Protein AF-A0A2D9C8I6-F1 (afdb_monomer_lite)

Secondary structure (DSSP, 8-state):
--EEEEES--TTEEEEEESSSS-S--EE--TT-EEESS-EEEEEEESS-EEEEEEEEEEEE-TTS-EEEEEEEEEEES-SSS-EEEEEEEEE--TTS--EEEEE---TTTTTHHHHHHHHHHHHHHHHHHPEEEEETTEEEEEEEEEE-------TT----S-SEEEEEEHHHHHHHT----TT-EEEETTEEEEEEEEEE-SSEEEEEEEE----

Foldseek 3Di:
DKKKFKADADPQKWKWKDQDPDDPDTHTDDHGDMDDQAKMKMKIAGQAAFFQAFHIFMWMQDPVGDTDGDDTDGGQGLGNHTDIAMWIWHWDPDPPDPIDTDTPDPRVVPDVRPVSNVVLVVQVVCQVPPWFWKDFPNDIFTWHWPDADPDDDDDVPDDDDFFRTKTKGFCVVCVVVVHDDDFQTWMQTPNFIWGQHDWDDGSTIIIGRTHGPPDD

Structure (mmCIF, N/CA/C/O backbone):
data_AF-A0A2D9C8I6-F1
#
_entry.id   AF-A0A2D9C8I6-F1
#
loop_
_atom_site.group_PDB
_atom_site.id
_atom_site.type_symbol
_atom_site.label_atom_id
_atom_site.label_alt_id
_atom_site.label_comp_id
_atom_site.label_asym_id
_atom_site.label_entity_id
_atom_site.label_seq_id
_atom_site.pdbx_PDB_ins_code
_atom_site.Cartn_x
_atom_site.Cartn_y
_atom_site.Cartn_z
_atom_site.occupancy
_atom_site.B_iso_or_equiv
_atom_site.auth_seq_id
_atom_site.auth_comp_id
_atom_site.auth_asym_id
_atom_site.auth_atom_id
_atom_site.pdbx_PDB_model_num
ATOM 1 N N . MET A 1 1 ? 25.609 -2.765 -25.644 1.00 62.50 1 MET A N 1
ATOM 2 C CA . MET A 1 1 ? 24.298 -2.149 -25.376 1.00 62.50 1 MET A CA 1
ATOM 3 C C . MET A 1 1 ? 23.747 -2.819 -24.139 1.00 62.50 1 MET A C 1
ATOM 5 O O . MET A 1 1 ? 23.586 -4.036 -24.152 1.00 62.50 1 MET A O 1
ATOM 9 N N . SER A 1 2 ? 23.568 -2.054 -23.069 1.00 70.56 2 SER A N 1
ATOM 10 C CA . SER A 1 2 ? 23.072 -2.578 -21.796 1.00 70.56 2 SER A CA 1
ATOM 11 C C . SER A 1 2 ? 21.623 -3.05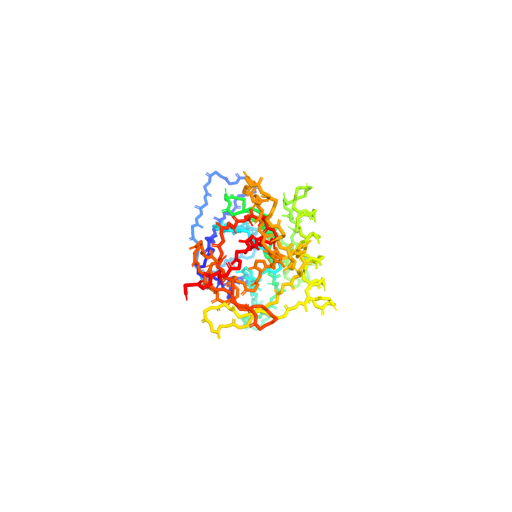8 -21.927 1.00 70.56 2 SER A C 1
ATOM 13 O O . SER A 1 2 ? 20.829 -2.469 -22.667 1.00 70.56 2 SER A O 1
ATOM 15 N N . LEU A 1 3 ? 21.280 -4.133 -21.218 1.00 83.44 3 LEU A N 1
ATOM 16 C CA . LEU A 1 3 ? 19.908 -4.614 -21.081 1.00 83.44 3 LEU A CA 1
ATOM 17 C C . LEU A 1 3 ? 19.376 -4.248 -19.701 1.00 83.44 3 LEU A C 1
ATOM 19 O O . LEU A 1 3 ? 20.077 -4.355 -18.695 1.00 83.44 3 LEU A O 1
ATOM 23 N N . ASN A 1 4 ? 18.109 -3.861 -19.665 1.00 86.19 4 ASN A N 1
ATOM 24 C CA . ASN A 1 4 ? 17.378 -3.589 -18.442 1.00 86.19 4 ASN A CA 1
ATOM 25 C C . ASN A 1 4 ? 16.338 -4.686 -18.206 1.00 86.19 4 ASN A C 1
ATOM 27 O O . ASN A 1 4 ? 15.880 -5.335 -19.152 1.00 86.19 4 ASN A O 1
ATOM 31 N N . LYS A 1 5 ? 15.953 -4.891 -16.947 1.00 89.88 5 LYS A N 1
ATOM 32 C CA . LYS A 1 5 ? 14.999 -5.917 -16.527 1.00 89.88 5 LYS A CA 1
ATOM 33 C C . LYS A 1 5 ? 14.147 -5.439 -15.360 1.00 89.88 5 LYS A C 1
ATOM 35 O O . LYS A 1 5 ? 14.669 -4.891 -14.398 1.00 89.88 5 LYS A O 1
ATOM 40 N N . ILE A 1 6 ? 12.843 -5.699 -15.408 1.00 90.62 6 ILE A N 1
ATOM 41 C CA . ILE A 1 6 ? 11.952 -5.496 -14.260 1.00 90.62 6 ILE A CA 1
ATOM 42 C C . ILE A 1 6 ? 11.951 -6.759 -13.397 1.00 90.62 6 ILE A C 1
ATOM 44 O O . ILE A 1 6 ? 11.733 -7.864 -13.894 1.00 90.62 6 ILE A O 1
ATOM 48 N N . THR A 1 7 ? 12.168 -6.617 -12.094 1.00 92.56 7 THR A N 1
ATOM 49 C CA . THR A 1 7 ? 12.123 -7.706 -11.112 1.00 92.56 7 THR A CA 1
ATOM 50 C C . THR A 1 7 ? 11.343 -7.298 -9.859 1.00 92.56 7 THR A C 1
ATOM 52 O O . THR A 1 7 ? 10.932 -6.146 -9.724 1.00 92.56 7 THR A O 1
ATOM 55 N N . LYS A 1 8 ? 11.139 -8.249 -8.935 1.00 89.12 8 LYS A N 1
ATOM 56 C CA . LYS A 1 8 ? 10.485 -8.039 -7.628 1.00 89.12 8 LYS A CA 1
ATOM 57 C C . LYS A 1 8 ? 9.114 -7.343 -7.751 1.00 89.12 8 LYS A C 1
ATOM 59 O O . LYS A 1 8 ? 8.811 -6.417 -7.003 1.00 89.12 8 LYS A O 1
ATOM 64 N N . THR A 1 9 ? 8.299 -7.779 -8.712 1.00 89.06 9 THR A N 1
ATOM 65 C CA . THR A 1 9 ? 6.933 -7.269 -8.911 1.00 89.06 9 THR A CA 1
ATOM 66 C C . THR A 1 9 ? 5.969 -7.847 -7.870 1.00 89.06 9 THR A C 1
ATOM 68 O O . THR A 1 9 ? 6.201 -8.928 -7.331 1.00 89.06 9 THR A O 1
ATOM 71 N N . LYS A 1 10 ? 4.846 -7.171 -7.626 1.00 86.00 10 LYS A N 1
ATOM 72 C CA . LYS A 1 10 ? 3.740 -7.623 -6.781 1.00 86.00 10 LYS A CA 1
ATOM 73 C C . LYS A 1 10 ? 2.532 -8.004 -7.631 1.00 86.00 10 LYS A C 1
ATOM 75 O O . LYS A 1 10 ? 2.065 -7.216 -8.439 1.00 86.00 10 LYS A O 1
ATOM 80 N N . ASN A 1 11 ? 1.940 -9.160 -7.345 1.00 83.00 11 ASN A N 1
ATOM 81 C CA . ASN A 1 11 ? 0.764 -9.669 -8.067 1.00 83.00 11 ASN A CA 1
ATOM 82 C C . ASN A 1 11 ? -0.499 -8.797 -7.927 1.00 83.00 11 ASN A C 1
ATOM 84 O O . ASN A 1 11 ? -1.464 -9.018 -8.646 1.00 83.00 11 ASN A O 1
ATOM 88 N N . ARG A 1 12 ? -0.514 -7.843 -6.987 1.00 80.62 12 ARG A N 1
ATOM 89 C CA . ARG A 1 12 ? -1.628 -6.899 -6.799 1.00 80.62 12 ARG A CA 1
ATOM 90 C C . ARG A 1 12 ? -1.593 -5.719 -7.771 1.00 80.62 12 ARG A C 1
ATOM 92 O O . ARG A 1 12 ? -2.548 -4.956 -7.813 1.00 80.62 12 ARG A O 1
ATOM 99 N N . PHE A 1 13 ? -0.506 -5.546 -8.524 1.00 86.56 13 PHE A N 1
ATOM 100 C CA . PHE A 1 13 ? -0.353 -4.429 -9.452 1.00 86.56 13 PHE A CA 1
ATOM 101 C C . PHE A 1 13 ? -0.396 -4.911 -10.897 1.00 86.56 13 PHE A C 1
ATOM 103 O O . PHE A 1 13 ? 0.109 -5.983 -11.234 1.00 86.56 13 PHE A O 1
ATOM 110 N N . LEU A 1 14 ? -0.969 -4.076 -11.758 1.00 88.62 14 LEU A N 1
ATOM 111 C CA . LEU A 1 14 ? -0.871 -4.214 -13.200 1.00 88.62 14 LEU A CA 1
ATOM 112 C C . LEU A 1 14 ? 0.352 -3.429 -13.680 1.00 88.62 14 LEU A C 1
ATOM 114 O O . LEU A 1 14 ? 0.462 -2.229 -13.423 1.00 88.62 14 LEU A O 1
ATOM 118 N N . TYR A 1 15 ? 1.251 -4.112 -14.385 1.00 91.00 15 TYR A N 1
ATOM 119 C CA . TYR A 1 15 ? 2.449 -3.518 -14.969 1.00 91.00 15 TYR A CA 1
ATOM 120 C C . TYR A 1 15 ? 2.304 -3.440 -16.471 1.00 91.00 15 TYR A C 1
ATOM 122 O O . TYR A 1 15 ? 1.977 -4.429 -17.130 1.00 91.00 15 TYR A O 1
ATOM 130 N N . GLU A 1 16 ? 2.605 -2.275 -17.021 1.00 92.00 16 GLU A N 1
ATOM 131 C CA . GLU A 1 16 ? 2.499 -2.034 -18.446 1.00 92.00 16 GLU A CA 1
ATOM 132 C C . GLU A 1 16 ? 3.683 -1.226 -18.963 1.00 92.00 16 GLU A C 1
ATOM 134 O O . GLU A 1 16 ? 4.368 -0.529 -18.217 1.00 92.00 16 GLU A O 1
ATOM 139 N N . THR A 1 17 ? 3.923 -1.301 -20.268 1.00 91.38 17 THR A N 1
ATOM 140 C CA . THR A 1 17 ? 4.989 -0.550 -20.921 1.00 91.38 17 THR A CA 1
ATOM 141 C C . THR A 1 17 ? 4.561 0.042 -22.256 1.00 91.38 17 THR A C 1
ATOM 143 O O . THR A 1 17 ? 3.703 -0.510 -22.952 1.00 91.38 17 THR A O 1
ATOM 146 N N . ALA A 1 18 ? 5.214 1.138 -22.637 1.00 89.06 18 ALA A N 1
ATOM 147 C CA . ALA A 1 18 ? 5.129 1.720 -23.965 1.00 89.06 18 ALA A CA 1
ATOM 148 C C . ALA A 1 18 ? 6.466 2.359 -24.377 1.00 89.06 18 ALA A C 1
ATOM 150 O O . ALA A 1 18 ? 7.245 2.792 -23.532 1.00 89.06 18 ALA A O 1
ATOM 151 N N . ALA A 1 19 ? 6.742 2.405 -25.681 1.00 81.56 19 ALA A N 1
ATOM 152 C CA . ALA A 1 19 ? 7.985 2.970 -26.225 1.00 81.56 19 ALA A CA 1
ATOM 153 C C . ALA A 1 19 ? 7.857 4.447 -26.654 1.00 81.56 19 ALA A C 1
ATOM 155 O O . ALA A 1 19 ? 8.861 5.120 -26.850 1.00 81.56 19 ALA A O 1
ATOM 156 N N . ALA A 1 20 ? 6.633 4.957 -26.817 1.00 74.75 20 ALA A N 1
ATOM 157 C CA . ALA A 1 20 ? 6.382 6.343 -27.209 1.00 74.75 20 ALA A CA 1
ATOM 158 C C . ALA A 1 20 ? 6.274 7.250 -25.977 1.00 74.75 20 ALA A C 1
ATOM 160 O O . ALA A 1 20 ? 5.691 6.838 -24.981 1.00 74.75 20 ALA A O 1
ATOM 161 N N . ALA A 1 21 ? 6.751 8.496 -26.070 1.00 69.94 21 ALA A N 1
ATOM 162 C CA . ALA A 1 21 ? 6.624 9.495 -25.000 1.00 69.94 21 ALA A CA 1
ATOM 163 C C . ALA A 1 21 ? 5.157 9.855 -24.670 1.00 69.94 21 ALA A C 1
ATOM 165 O O . ALA A 1 21 ? 4.848 10.223 -23.542 1.00 69.94 21 ALA A O 1
ATOM 166 N N . THR A 1 22 ? 4.249 9.714 -25.641 1.00 77.69 22 THR A N 1
ATOM 167 C CA . THR A 1 22 ? 2.796 9.921 -25.506 1.00 77.69 22 THR A CA 1
ATOM 168 C C . THR A 1 22 ? 2.037 8.708 -26.062 1.00 77.69 22 THR A C 1
ATOM 170 O O . THR A 1 22 ? 1.527 8.729 -27.184 1.00 77.69 22 THR A O 1
ATOM 173 N N . PRO A 1 23 ? 2.001 7.589 -25.325 1.00 80.38 23 PRO A N 1
ATOM 174 C CA . PRO A 1 23 ? 1.497 6.331 -25.853 1.00 80.38 23 PRO A CA 1
ATOM 175 C C . PRO A 1 23 ? -0.031 6.316 -25.949 1.00 80.38 23 PRO A C 1
ATOM 177 O O . PRO A 1 23 ? -0.734 6.664 -25.004 1.00 80.38 23 PRO A O 1
ATOM 180 N N . THR A 1 24 ? -0.550 5.842 -27.081 1.00 82.88 24 THR A N 1
ATOM 181 C CA . THR A 1 24 ? -1.986 5.575 -27.286 1.00 82.88 24 THR A CA 1
ATOM 182 C C . THR A 1 24 ? -2.389 4.157 -26.876 1.00 82.88 24 THR A C 1
ATOM 184 O O . THR A 1 24 ? -3.573 3.868 -26.723 1.00 82.88 24 THR A O 1
ATOM 187 N N . SER A 1 25 ? -1.412 3.271 -26.670 1.00 87.00 25 SER A N 1
ATOM 188 C CA . SER A 1 25 ? -1.605 1.883 -26.252 1.00 87.00 25 SER A CA 1
ATOM 189 C C . SER A 1 25 ? -0.508 1.447 -25.288 1.00 87.00 25 SER A C 1
ATOM 191 O O . SER A 1 25 ? 0.658 1.805 -25.470 1.00 87.00 25 SER A O 1
ATOM 193 N N . TRP A 1 26 ? -0.878 0.613 -24.323 1.00 91.00 26 TRP A N 1
ATOM 194 C CA . TRP A 1 26 ? 0.014 0.046 -23.317 1.00 91.00 26 TRP A CA 1
ATOM 195 C C . TRP A 1 26 ? 0.035 -1.478 -23.437 1.00 91.00 26 TRP A C 1
ATOM 197 O O . TRP A 1 26 ? -0.985 -2.094 -23.736 1.00 91.00 26 TRP A O 1
ATOM 207 N N . SER A 1 27 ? 1.207 -2.086 -23.252 1.00 93.50 27 SER A N 1
ATOM 208 C CA . SER A 1 27 ? 1.377 -3.544 -23.278 1.00 93.50 27 SER A CA 1
ATOM 209 C C . SER A 1 27 ? 1.629 -4.070 -21.876 1.00 93.50 27 SER A C 1
ATOM 211 O O . SER A 1 27 ? 2.545 -3.588 -21.213 1.00 93.50 27 SER A O 1
ATOM 213 N N . VAL A 1 28 ? 0.857 -5.068 -21.445 1.00 93.62 28 VAL A N 1
ATOM 214 C CA . VAL A 1 28 ? 1.049 -5.723 -20.145 1.00 93.62 28 VAL A CA 1
ATOM 215 C C . VAL A 1 28 ? 2.390 -6.450 -20.120 1.00 93.62 28 VAL A C 1
ATOM 217 O O . VAL A 1 28 ? 2.759 -7.129 -21.079 1.00 93.62 28 VAL A O 1
ATOM 220 N N . ILE A 1 29 ? 3.111 -6.314 -19.013 1.00 93.88 29 ILE A N 1
ATOM 221 C CA . ILE A 1 29 ? 4.387 -6.986 -18.771 1.00 93.88 29 ILE A CA 1
ATOM 222 C C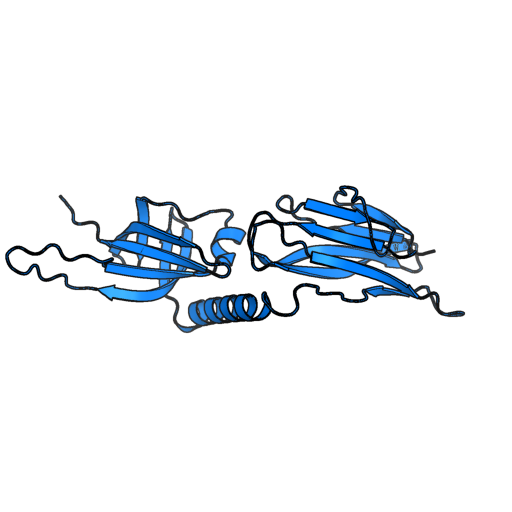 . ILE A 1 29 ? 4.334 -7.791 -17.473 1.00 93.88 29 ILE A C 1
ATOM 224 O O . ILE A 1 29 ? 3.498 -7.558 -16.604 1.00 93.88 29 ILE A O 1
ATOM 228 N N . ALA A 1 30 ? 5.260 -8.737 -17.339 1.00 92.75 30 ALA A N 1
ATOM 229 C CA . ALA A 1 30 ? 5.420 -9.560 -16.147 1.00 92.75 30 ALA A CA 1
ATOM 230 C C . ALA A 1 30 ? 6.836 -9.430 -15.573 1.00 92.75 30 ALA A C 1
ATOM 232 O O . ALA A 1 30 ? 7.730 -8.840 -16.191 1.00 92.75 30 ALA A O 1
ATOM 233 N N . GLN A 1 31 ? 7.054 -10.016 -14.394 1.00 93.50 31 GLN A N 1
ATOM 234 C CA . GLN A 1 31 ? 8.389 -10.120 -13.814 1.00 93.50 31 GLN A CA 1
ATOM 235 C C . GLN A 1 31 ? 9.367 -10.747 -14.811 1.00 93.50 31 GLN A C 1
ATOM 237 O O . GLN A 1 31 ? 9.078 -11.760 -15.442 1.00 93.50 31 GLN A O 1
ATOM 242 N N . GLY A 1 32 ? 10.554 -10.163 -14.910 1.00 92.75 32 GLY A N 1
ATOM 243 C CA . GLY A 1 32 ? 11.592 -10.602 -15.828 1.00 92.75 32 GLY A CA 1
ATOM 244 C C . GLY A 1 32 ? 11.500 -9.985 -17.216 1.00 92.75 32 GLY A C 1
ATOM 245 O O . GLY A 1 32 ? 12.344 -10.305 -18.045 1.00 92.75 32 GLY A O 1
ATOM 246 N N . TYR A 1 33 ? 10.542 -9.087 -17.461 1.00 92.88 33 TYR A N 1
ATOM 247 C CA . TYR A 1 33 ? 10.480 -8.314 -18.694 1.00 92.88 33 TYR A CA 1
ATOM 248 C C . TYR A 1 33 ? 11.786 -7.549 -18.935 1.00 92.88 33 TYR A C 1
ATOM 250 O O . TYR A 1 33 ? 12.201 -6.749 -18.092 1.00 92.88 33 TYR A O 1
ATOM 258 N N . THR A 1 34 ? 12.413 -7.791 -20.087 1.00 90.62 34 THR A N 1
ATOM 259 C CA . THR A 1 34 ? 13.675 -7.166 -20.491 1.00 90.62 34 THR A CA 1
ATOM 260 C C . THR A 1 34 ? 13.482 -6.183 -21.635 1.00 90.62 34 THR A C 1
ATOM 262 O O . THR A 1 34 ? 12.698 -6.439 -22.549 1.00 90.62 34 THR A O 1
ATOM 265 N N . TRP A 1 35 ? 14.249 -5.096 -21.643 1.00 86.75 35 TRP A N 1
ATOM 266 C CA . TRP A 1 35 ? 14.293 -4.165 -22.768 1.00 86.75 35 TRP A CA 1
ATOM 267 C C . TRP A 1 35 ? 15.703 -3.622 -22.991 1.00 86.75 35 TRP A C 1
ATOM 269 O O . TRP A 1 35 ? 16.518 -3.568 -22.070 1.00 86.75 35 TRP A O 1
ATOM 279 N N . ALA A 1 36 ? 15.979 -3.237 -24.236 1.00 81.31 36 ALA A N 1
ATOM 280 C CA . ALA A 1 36 ? 17.191 -2.509 -24.582 1.00 81.31 36 ALA A CA 1
ATOM 281 C C . ALA A 1 36 ? 17.126 -1.077 -24.045 1.00 81.31 36 ALA A C 1
ATOM 283 O O . ALA A 1 36 ? 16.048 -0.509 -23.892 1.00 81.31 36 ALA A O 1
ATOM 284 N N . ASP A 1 37 ? 18.283 -0.491 -23.775 1.00 70.56 37 ASP A N 1
ATOM 285 C CA . ASP A 1 37 ? 18.415 0.847 -23.208 1.00 70.56 37 ASP A CA 1
ATOM 286 C C . ASP A 1 37 ? 18.138 1.962 -24.241 1.00 70.56 37 ASP A C 1
ATOM 288 O O . ASP A 1 37 ? 19.049 2.657 -24.679 1.00 70.56 37 ASP A O 1
ATOM 292 N N . ASN A 1 38 ? 16.888 2.079 -24.707 1.00 71.69 38 ASN A N 1
ATOM 293 C CA . ASN A 1 38 ? 16.500 2.963 -25.814 1.00 71.69 38 ASN A CA 1
ATOM 294 C C . ASN A 1 38 ? 15.283 3.863 -25.531 1.00 71.69 38 ASN A C 1
ATOM 296 O O . ASN A 1 38 ? 14.578 4.252 -26.461 1.00 71.69 38 ASN A O 1
ATOM 300 N N . GLY A 1 39 ? 15.053 4.214 -24.264 1.00 71.88 39 GLY A N 1
ATOM 301 C CA . GLY A 1 39 ? 13.912 5.034 -23.855 1.00 71.88 39 GLY A CA 1
ATOM 302 C C . GLY A 1 39 ? 12.621 4.223 -23.716 1.00 71.88 39 GLY A C 1
ATOM 303 O O . GLY A 1 39 ? 12.160 3.587 -24.666 1.00 71.88 39 GLY A O 1
ATOM 304 N N . ARG A 1 40 ? 12.019 4.213 -22.520 1.00 82.00 40 ARG A N 1
ATOM 305 C CA . ARG A 1 40 ? 10.791 3.443 -22.284 1.00 82.00 40 ARG A CA 1
ATOM 306 C C . ARG A 1 40 ? 9.952 3.981 -21.135 1.00 82.00 40 ARG A C 1
ATOM 308 O O . ARG A 1 40 ? 10.485 4.389 -20.106 1.00 82.00 40 ARG A O 1
ATOM 315 N N . LEU A 1 41 ? 8.635 3.929 -21.314 1.00 83.62 41 LEU A N 1
ATOM 316 C CA . LEU A 1 41 ? 7.662 4.215 -20.270 1.00 83.62 41 LEU A CA 1
ATOM 317 C C . LEU A 1 41 ? 7.228 2.928 -19.581 1.00 83.62 41 LEU A C 1
ATOM 319 O O . LEU A 1 41 ? 6.964 1.915 -20.242 1.00 83.62 41 LEU A O 1
ATOM 323 N N . PHE A 1 42 ? 7.096 2.998 -18.263 1.00 85.56 42 PHE A N 1
ATOM 324 C CA . PHE A 1 42 ? 6.521 1.944 -17.440 1.00 85.56 42 PHE A CA 1
ATOM 325 C C . PHE A 1 42 ? 5.374 2.509 -16.637 1.00 85.56 42 PHE A C 1
ATOM 327 O O . PHE A 1 42 ? 5.515 3.545 -16.003 1.00 85.56 42 PHE A O 1
ATOM 334 N N . ARG A 1 43 ? 4.236 1.828 -16.668 1.00 85.75 43 ARG A N 1
ATOM 335 C CA . ARG A 1 43 ? 3.055 2.202 -15.909 1.00 85.75 43 ARG A CA 1
ATOM 336 C C . ARG A 1 43 ? 2.754 1.126 -14.885 1.00 85.75 43 ARG A C 1
ATOM 338 O O . ARG A 1 43 ? 2.726 -0.056 -15.223 1.00 85.75 43 ARG A O 1
ATOM 345 N N . VAL A 1 44 ? 2.524 1.550 -13.649 1.00 84.94 44 VAL A N 1
ATOM 346 C CA . VAL A 1 44 ? 2.046 0.691 -12.568 1.00 84.94 44 VAL A CA 1
ATOM 347 C C . VAL A 1 44 ? 0.686 1.192 -12.124 1.00 84.94 44 VAL 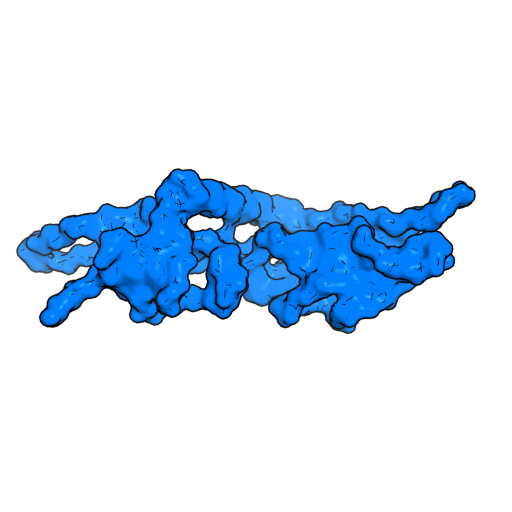A C 1
ATOM 349 O O . VAL A 1 44 ? 0.549 2.346 -11.711 1.00 84.94 44 VAL A O 1
ATOM 352 N N . THR A 1 45 ? -0.301 0.307 -12.193 1.00 82.94 45 THR A N 1
ATOM 353 C CA . THR A 1 45 ? -1.676 0.572 -11.769 1.00 82.94 45 THR A CA 1
ATOM 354 C C . THR A 1 45 ? -2.019 -0.348 -10.604 1.00 82.94 45 THR A C 1
ATOM 356 O O . THR A 1 45 ? -1.747 -1.549 -10.658 1.00 82.94 45 THR A O 1
ATOM 359 N N . ALA A 1 46 ? -2.611 0.214 -9.555 1.00 80.00 46 ALA A N 1
ATOM 360 C CA . ALA A 1 46 ? -3.090 -0.524 -8.395 1.00 80.00 46 ALA A CA 1
ATOM 361 C C . ALA A 1 46 ? -4.610 -0.376 -8.250 1.00 80.00 46 ALA A C 1
ATOM 363 O O . ALA A 1 46 ? -5.199 0.579 -8.751 1.00 80.00 46 ALA A O 1
ATOM 364 N N . ASP A 1 47 ? -5.219 -1.343 -7.575 1.00 74.31 47 ASP A N 1
ATOM 365 C CA . ASP A 1 47 ? -6.648 -1.421 -7.245 1.00 74.31 47 ASP A CA 1
ATOM 366 C C . ASP A 1 47 ? -7.012 -0.699 -5.936 1.00 74.31 47 ASP A C 1
ATOM 368 O O . ASP A 1 47 ? -8.181 -0.484 -5.607 1.00 74.31 47 ASP A O 1
ATOM 372 N N . GLU A 1 48 ? -6.003 -0.339 -5.149 1.00 69.81 48 GLU A N 1
ATOM 373 C CA . GLU A 1 48 ? -6.146 0.373 -3.893 1.00 69.81 48 GLU A CA 1
ATOM 374 C C . GLU A 1 48 ? -5.014 1.392 -3.678 1.00 69.81 48 GLU A C 1
ATOM 376 O O . GLU A 1 48 ? -4.037 1.410 -4.419 1.00 69.81 48 GLU A O 1
ATOM 381 N N . ALA A 1 49 ? -5.172 2.293 -2.706 1.00 72.50 49 ALA A N 1
ATOM 382 C CA . ALA A 1 49 ? -4.116 3.236 -2.344 1.00 72.50 49 ALA A CA 1
ATOM 383 C C . ALA A 1 49 ? -2.901 2.499 -1.765 1.00 72.50 49 ALA A C 1
ATOM 385 O O . ALA A 1 49 ? -3.060 1.646 -0.887 1.00 72.50 49 ALA A O 1
ATOM 386 N N . TYR A 1 50 ? -1.700 2.878 -2.195 1.00 76.12 50 TYR A N 1
ATOM 387 C CA . TYR A 1 50 ? -0.441 2.342 -1.685 1.00 76.12 50 TYR A CA 1
ATOM 388 C C . TYR A 1 50 ? 0.564 3.468 -1.507 1.00 76.12 50 TYR A C 1
ATOM 390 O O . TYR A 1 50 ? 0.811 4.236 -2.432 1.00 76.12 50 TYR A O 1
ATOM 398 N N . TYR A 1 51 ? 1.208 3.497 -0.345 1.00 74.25 51 TYR A N 1
ATOM 399 C CA . TYR A 1 51 ? 2.262 4.455 -0.031 1.00 74.25 51 TYR A CA 1
ATOM 400 C C . TYR A 1 51 ? 3.535 3.724 0.346 1.00 74.25 51 TYR A C 1
ATOM 402 O O . TYR A 1 51 ? 3.487 2.678 1.004 1.00 74.25 51 TYR A O 1
ATOM 410 N N . GLN A 1 52 ? 4.667 4.261 -0.109 1.00 74.25 52 GLN A N 1
ATOM 411 C CA . GLN A 1 52 ? 6.015 3.738 0.119 1.00 74.25 52 GLN A CA 1
ATOM 412 C C . GLN A 1 52 ? 6.147 2.228 -0.144 1.00 74.25 52 GLN A C 1
ATOM 414 O O . GLN A 1 52 ? 6.954 1.528 0.467 1.00 74.25 52 GLN A O 1
ATOM 419 N N . THR A 1 53 ? 5.319 1.692 -1.039 1.00 78.69 53 THR A N 1
ATOM 420 C CA . THR A 1 53 ? 5.271 0.256 -1.297 1.00 78.69 53 THR A CA 1
ATOM 421 C C . THR A 1 53 ? 6.135 -0.055 -2.499 1.00 78.69 53 THR A C 1
ATOM 423 O O . THR A 1 53 ? 5.863 0.463 -3.574 1.00 78.69 53 THR A O 1
ATOM 426 N N . VAL A 1 54 ? 7.134 -0.927 -2.355 1.00 84.50 54 VAL A N 1
ATOM 427 C CA . VAL A 1 54 ? 7.954 -1.354 -3.499 1.00 84.50 54 VAL A CA 1
ATOM 428 C C . VAL A 1 54 ? 7.043 -1.929 -4.585 1.00 84.50 54 VAL A C 1
ATOM 430 O O . VAL A 1 54 ? 6.371 -2.943 -4.372 1.00 84.50 54 VAL A O 1
ATOM 433 N N . ALA A 1 55 ? 7.007 -1.245 -5.727 1.00 83.56 55 ALA A N 1
ATOM 434 C CA . ALA A 1 55 ? 6.269 -1.649 -6.909 1.00 83.56 55 ALA A CA 1
ATOM 435 C C . ALA A 1 55 ? 7.092 -2.642 -7.720 1.00 83.56 55 ALA A C 1
ATOM 437 O O . ALA A 1 55 ? 6.597 -3.708 -8.070 1.00 83.56 55 ALA A O 1
ATOM 438 N N . TYR A 1 56 ? 8.341 -2.296 -8.017 1.00 88.06 56 TYR A N 1
ATOM 439 C CA . TYR A 1 56 ? 9.277 -3.152 -8.731 1.00 88.06 56 TYR A CA 1
ATOM 440 C C . TYR A 1 56 ? 10.708 -2.643 -8.551 1.00 88.06 56 TYR A C 1
ATOM 442 O O . TYR A 1 56 ? 10.944 -1.517 -8.106 1.00 88.06 56 TYR A O 1
ATOM 450 N N . VAL A 1 57 ? 11.669 -3.481 -8.924 1.00 88.38 57 VAL A N 1
ATOM 451 C CA . VAL A 1 57 ? 13.081 -3.113 -9.027 1.00 88.38 57 VAL A CA 1
ATOM 452 C C . VAL A 1 57 ? 13.504 -3.218 -10.485 1.00 88.38 57 VAL A C 1
ATOM 454 O O . VAL A 1 57 ? 13.223 -4.216 -11.147 1.00 88.38 57 VAL A O 1
ATOM 457 N N . MET A 1 58 ? 14.165 -2.185 -10.992 1.00 86.81 58 MET A N 1
ATOM 458 C CA . MET A 1 58 ? 14.840 -2.214 -12.280 1.00 86.81 58 MET A CA 1
ATOM 459 C C . MET A 1 58 ? 16.273 -2.698 -12.066 1.00 86.81 58 MET A C 1
ATOM 461 O O . MET A 1 58 ? 17.024 -2.116 -11.281 1.00 86.81 58 MET A O 1
ATOM 465 N N . GLN A 1 59 ? 16.620 -3.779 -12.754 1.00 88.12 59 GLN A N 1
ATOM 466 C CA . GLN A 1 59 ? 17.970 -4.306 -12.860 1.00 88.12 59 GLN A CA 1
ATOM 467 C C . GLN A 1 59 ? 18.585 -3.929 -14.200 1.00 88.12 59 GLN A C 1
ATOM 469 O O . GLN A 1 59 ? 17.880 -3.855 -15.208 1.00 88.12 59 GLN A O 1
ATOM 474 N N . ARG A 1 60 ? 19.907 -3.790 -14.225 1.00 84.12 60 ARG A N 1
ATOM 475 C CA . ARG A 1 60 ? 20.680 -3.482 -15.425 1.00 84.12 60 ARG A CA 1
ATOM 476 C C . ARG A 1 60 ? 21.882 -4.403 -15.548 1.00 84.12 60 ARG A C 1
ATOM 478 O O . ARG A 1 60 ? 22.460 -4.786 -14.538 1.00 84.12 60 ARG A O 1
ATOM 485 N N . THR A 1 61 ? 22.263 -4.746 -16.774 1.00 84.25 61 THR A N 1
ATOM 486 C CA . THR A 1 61 ? 23.505 -5.484 -17.023 1.00 84.25 61 THR A CA 1
ATOM 487 C C . THR A 1 61 ? 24.734 -4.616 -16.742 1.00 84.25 61 THR A C 1
ATOM 489 O O . THR A 1 61 ? 24.842 -3.520 -17.300 1.00 84.25 61 THR A O 1
ATOM 492 N N . ASN A 1 62 ? 25.670 -5.113 -15.935 1.00 79.88 62 ASN A N 1
ATOM 493 C CA . ASN A 1 62 ? 26.991 -4.520 -15.727 1.00 79.88 62 ASN A CA 1
ATOM 494 C C . ASN A 1 62 ? 27.910 -4.738 -16.954 1.00 79.88 62 ASN A C 1
ATOM 496 O O . ASN A 1 62 ? 27.494 -5.280 -17.982 1.00 79.88 62 ASN A O 1
ATOM 500 N N . THR A 1 63 ? 29.179 -4.329 -16.861 1.00 76.56 63 THR A N 1
ATOM 501 C CA . THR A 1 63 ? 30.175 -4.497 -17.941 1.00 76.56 63 THR A CA 1
ATOM 502 C C . THR A 1 63 ? 30.476 -5.958 -18.288 1.00 76.56 63 THR A C 1
ATOM 504 O O . THR A 1 63 ? 30.901 -6.231 -19.409 1.00 76.56 63 THR A O 1
ATOM 507 N N . SER A 1 64 ? 30.232 -6.886 -17.362 1.00 81.25 64 SER A N 1
ATOM 508 C CA . SER A 1 64 ? 30.363 -8.336 -17.557 1.00 81.25 64 SER A CA 1
ATOM 509 C C . SER A 1 64 ? 29.101 -8.979 -18.149 1.00 81.25 64 SER A C 1
ATOM 511 O O . SER A 1 64 ? 29.132 -10.150 -18.517 1.00 81.25 64 SER A O 1
ATOM 513 N N . GLY A 1 65 ? 28.003 -8.224 -18.278 1.00 79.00 65 GLY A N 1
ATOM 514 C CA . GLY A 1 65 ? 26.715 -8.712 -18.772 1.00 79.00 65 GLY A CA 1
ATOM 515 C C . GLY A 1 65 ? 25.774 -9.257 -17.691 1.00 79.00 65 GLY A C 1
ATOM 516 O O . GLY A 1 65 ? 24.680 -9.708 -18.028 1.00 79.00 65 GLY A O 1
ATOM 517 N N . ASP A 1 66 ? 26.150 -9.184 -16.412 1.00 85.50 66 ASP A N 1
ATOM 518 C CA . ASP A 1 66 ? 25.341 -9.680 -15.293 1.00 85.50 66 ASP A CA 1
ATOM 519 C C . ASP A 1 66 ? 24.341 -8.627 -14.809 1.00 85.50 66 ASP A C 1
ATOM 521 O O . ASP A 1 66 ? 24.661 -7.442 -14.745 1.00 85.50 66 ASP A O 1
ATOM 525 N N . PHE A 1 67 ? 23.128 -9.048 -14.440 1.00 85.75 67 PHE A N 1
ATOM 526 C CA . PHE A 1 67 ? 22.098 -8.143 -13.921 1.00 85.75 67 PHE A CA 1
ATOM 527 C C . PHE A 1 67 ? 22.356 -7.743 -12.464 1.00 85.75 67 PHE A C 1
ATOM 529 O O . PHE A 1 67 ? 22.435 -8.601 -11.586 1.00 85.75 67 PHE A O 1
ATOM 536 N N . GLU A 1 68 ? 22.344 -6.439 -12.197 1.00 84.75 68 GLU A N 1
ATOM 537 C CA . GLU A 1 68 ? 22.446 -5.847 -10.861 1.00 84.75 68 GLU A CA 1
ATOM 538 C C . GLU A 1 68 ? 21.278 -4.888 -10.598 1.00 84.75 68 GLU A C 1
ATOM 540 O O . GLU A 1 68 ? 20.779 -4.238 -11.521 1.00 84.75 68 GLU A O 1
ATOM 545 N N . ASP A 1 69 ? 20.814 -4.811 -9.345 1.00 84.69 69 ASP A N 1
ATOM 546 C CA . ASP A 1 69 ? 19.758 -3.878 -8.928 1.00 84.69 69 ASP A CA 1
ATOM 547 C C . ASP A 1 69 ? 20.245 -2.433 -9.145 1.00 84.69 69 ASP A C 1
ATOM 549 O O . ASP A 1 69 ? 21.227 -2.008 -8.544 1.00 84.69 69 ASP A O 1
ATOM 553 N N . ALA A 1 70 ? 19.547 -1.673 -9.992 1.00 80.25 70 ALA A N 1
ATOM 554 C CA . ALA A 1 70 ? 19.917 -0.301 -10.336 1.00 80.25 70 ALA A CA 1
ATOM 555 C C . ALA A 1 70 ? 18.982 0.725 -9.685 1.00 80.25 70 ALA A C 1
ATOM 557 O O . ALA A 1 70 ? 19.439 1.728 -9.142 1.00 80.25 70 ALA A O 1
ATOM 558 N N . ILE A 1 71 ? 17.664 0.492 -9.737 1.00 80.75 71 ILE A N 1
ATOM 559 C CA . ILE A 1 71 ? 16.658 1.439 -9.233 1.00 80.75 71 ILE A CA 1
ATOM 560 C C . ILE A 1 71 ? 15.509 0.685 -8.564 1.00 80.75 71 ILE A C 1
ATOM 562 O O . ILE A 1 71 ? 14.940 -0.234 -9.146 1.00 80.75 71 ILE A O 1
ATOM 566 N N . THR A 1 72 ? 15.123 1.108 -7.359 1.00 82.50 72 THR A N 1
ATOM 567 C CA . THR A 1 72 ? 13.909 0.625 -6.681 1.00 82.50 72 THR A CA 1
ATOM 568 C C . THR A 1 72 ? 12.793 1.647 -6.832 1.00 82.50 72 THR A C 1
ATOM 570 O O . THR A 1 72 ? 12.966 2.808 -6.466 1.00 82.50 72 THR A O 1
ATOM 573 N N . ILE A 1 73 ? 11.645 1.213 -7.347 1.00 81.12 73 ILE A N 1
ATOM 574 C CA . ILE A 1 73 ? 10.475 2.067 -7.531 1.00 81.12 73 ILE A CA 1
ATOM 575 C C . ILE A 1 73 ? 9.461 1.793 -6.430 1.00 81.12 73 ILE A C 1
ATOM 577 O O . ILE A 1 73 ? 8.993 0.665 -6.260 1.00 81.12 73 ILE A O 1
ATOM 581 N N . ASN A 1 74 ? 9.094 2.854 -5.713 1.00 78.38 74 ASN A N 1
ATOM 582 C CA . ASN A 1 74 ? 8.054 2.831 -4.694 1.00 78.38 74 ASN A CA 1
ATOM 583 C C . ASN A 1 74 ? 6.766 3.475 -5.217 1.00 78.38 74 ASN A C 1
ATOM 585 O O . ASN A 1 74 ? 6.777 4.494 -5.908 1.00 78.38 74 ASN A O 1
ATOM 589 N N . LEU A 1 75 ? 5.644 2.874 -4.855 1.00 75.75 75 LEU A N 1
ATOM 590 C CA . LEU A 1 75 ? 4.304 3.322 -5.176 1.00 75.75 75 LEU A CA 1
ATOM 591 C C . LEU A 1 75 ? 3.820 4.300 -4.103 1.00 75.75 75 LEU A C 1
ATOM 593 O O . LEU A 1 75 ? 3.863 3.967 -2.918 1.00 75.75 75 LEU A O 1
ATOM 597 N N . ASN A 1 76 ? 3.362 5.474 -4.542 1.00 72.44 76 ASN A N 1
ATOM 598 C CA . ASN A 1 76 ? 2.730 6.513 -3.723 1.00 72.44 76 ASN A CA 1
ATOM 599 C C . ASN A 1 76 ? 1.387 6.925 -4.352 1.00 72.44 76 ASN A C 1
ATOM 601 O O . ASN A 1 76 ? 1.171 8.087 -4.679 1.00 72.44 76 ASN A O 1
ATOM 605 N N . LEU A 1 77 ? 0.509 5.954 -4.592 1.00 70.19 77 LEU A N 1
ATOM 606 C CA . LEU A 1 77 ? -0.802 6.180 -5.192 1.00 70.19 77 LEU A CA 1
ATOM 607 C C . LEU A 1 77 ? -1.835 6.476 -4.102 1.00 70.19 77 LEU A C 1
ATOM 609 O O . LEU A 1 77 ? -2.059 5.610 -3.249 1.00 70.19 77 LEU A O 1
ATOM 613 N N . PRO A 1 78 ? -2.456 7.668 -4.112 1.00 63.06 78 PRO A N 1
ATOM 614 C CA . PRO A 1 78 ? -3.384 8.043 -3.067 1.00 63.06 78 PRO A CA 1
ATOM 615 C C . PRO A 1 78 ? -4.724 7.328 -3.168 1.00 63.06 78 PRO A C 1
ATOM 617 O O . PRO A 1 78 ? -5.320 7.007 -2.152 1.00 63.06 78 PRO A O 1
ATOM 620 N N . ASP A 1 79 ? -5.188 7.012 -4.365 1.00 60.78 79 ASP A N 1
ATOM 621 C CA . ASP A 1 79 ? -6.458 6.351 -4.600 1.00 60.78 79 ASP A CA 1
ATOM 622 C C . ASP A 1 79 ? -6.262 5.050 -5.386 1.00 60.78 79 ASP A C 1
ATOM 624 O O . ASP A 1 79 ? -5.406 4.892 -6.251 1.00 60.78 79 ASP A O 1
ATOM 628 N N . GLY A 1 80 ? -7.088 4.067 -5.046 1.00 54.22 80 GLY A N 1
ATOM 629 C CA . GLY A 1 80 ? -7.110 2.763 -5.705 1.00 54.22 80 GLY A CA 1
ATOM 630 C C . GLY A 1 80 ? -7.789 2.705 -7.048 1.00 54.22 80 GLY A C 1
ATOM 631 O O . GLY A 1 80 ? -7.908 1.644 -7.646 1.00 54.22 80 GLY A O 1
ATOM 632 N N . ASN A 1 81 ? -8.339 3.825 -7.486 1.00 52.28 81 ASN A N 1
ATOM 633 C CA . ASN A 1 81 ? -9.359 3.824 -8.517 1.00 52.28 81 ASN A CA 1
ATOM 634 C C . ASN A 1 81 ? -8.763 4.153 -9.888 1.00 52.28 81 ASN A C 1
ATOM 636 O O . ASN A 1 81 ? -9.384 4.846 -10.689 1.00 52.28 81 ASN A O 1
ATOM 640 N N . GLY A 1 82 ? -7.565 3.630 -10.168 1.00 49.59 82 GLY A N 1
ATOM 641 C CA . GLY A 1 82 ? -6.948 3.717 -11.489 1.00 49.59 82 GLY A CA 1
ATOM 642 C C . GLY A 1 82 ? -6.033 4.920 -11.721 1.00 49.59 82 GLY A C 1
ATOM 643 O O . GLY A 1 82 ? -5.685 5.177 -12.874 1.00 49.59 82 GLY A O 1
ATOM 644 N N . ILE A 1 83 ? -5.590 5.634 -10.678 1.00 59.19 83 ILE A N 1
ATOM 645 C CA . ILE A 1 83 ? -4.420 6.505 -10.831 1.00 59.19 83 ILE A CA 1
ATOM 646 C C . ILE A 1 83 ? -3.192 5.610 -10.965 1.00 59.19 83 ILE A C 1
ATOM 648 O O . ILE A 1 83 ? -2.947 4.710 -10.167 1.00 59.19 83 ILE A O 1
ATOM 652 N N . SER A 1 84 ? -2.438 5.831 -12.032 1.00 67.88 84 SER A N 1
ATOM 653 C CA . SER A 1 84 ? -1.269 5.038 -12.376 1.00 67.88 84 SER A CA 1
ATOM 654 C C . SER A 1 84 ? -0.002 5.863 -12.210 1.00 67.88 84 SER A C 1
ATOM 656 O O . SER A 1 84 ? 0.041 7.016 -12.646 1.00 67.88 84 SER A O 1
ATOM 658 N N . ARG A 1 85 ? 1.053 5.265 -11.656 1.00 76.06 85 ARG A N 1
ATOM 659 C CA . ARG A 1 85 ? 2.396 5.853 -11.691 1.00 76.06 85 ARG A CA 1
ATOM 660 C C . ARG A 1 85 ? 3.009 5.546 -13.051 1.00 76.06 85 ARG A C 1
ATOM 662 O O . ARG A 1 85 ? 2.999 4.385 -13.453 1.00 76.06 85 ARG A O 1
ATOM 669 N N . VAL A 1 86 ? 3.529 6.560 -13.740 1.00 74.88 86 VAL A N 1
ATOM 670 C CA . VAL A 1 86 ? 4.254 6.381 -15.003 1.00 74.88 86 VAL A CA 1
ATOM 671 C C . VAL A 1 86 ? 5.708 6.796 -14.814 1.00 74.88 86 VAL A C 1
ATOM 673 O O . VAL A 1 86 ? 5.999 7.961 -14.580 1.00 74.88 86 VAL A O 1
ATOM 676 N N . ASP A 1 87 ? 6.619 5.839 -14.932 1.00 73.06 87 ASP A N 1
ATOM 677 C CA . ASP A 1 87 ? 8.058 6.049 -14.859 1.00 73.06 87 ASP A CA 1
ATOM 678 C C . ASP A 1 87 ? 8.647 6.185 -16.268 1.00 73.06 87 ASP A C 1
ATOM 680 O O . ASP A 1 87 ? 8.334 5.395 -17.167 1.00 73.06 87 ASP A O 1
ATOM 684 N N . VAL A 1 88 ? 9.523 7.176 -16.456 1.00 71.25 88 VAL A N 1
ATOM 685 C CA . VAL A 1 88 ? 10.228 7.420 -17.720 1.00 71.25 88 VAL A CA 1
ATOM 686 C C . VAL A 1 88 ? 11.695 7.051 -17.560 1.00 71.25 88 VAL A C 1
ATOM 688 O O . VAL A 1 88 ? 12.456 7.728 -16.871 1.00 71.25 88 VAL A O 1
ATOM 691 N N . TYR A 1 89 ? 12.114 5.988 -18.235 1.00 69.88 89 TYR A N 1
ATOM 692 C CA . TYR A 1 89 ? 13.525 5.639 -18.328 1.00 69.88 89 TYR A CA 1
ATOM 693 C C . TYR A 1 89 ? 14.083 6.244 -19.604 1.00 69.88 89 TYR A C 1
ATOM 695 O O . TYR A 1 89 ? 13.648 5.885 -20.700 1.00 69.88 89 TYR A O 1
ATOM 703 N N . THR A 1 90 ? 15.035 7.158 -19.455 1.00 62.66 90 THR A N 1
ATOM 704 C CA . THR A 1 90 ? 15.814 7.722 -20.555 1.00 62.66 90 THR A CA 1
ATOM 705 C C . THR A 1 90 ? 17.229 7.179 -20.500 1.00 62.66 90 THR A C 1
ATOM 707 O O . THR A 1 90 ? 17.768 6.894 -19.436 1.00 62.66 90 THR A O 1
ATOM 710 N N . SER A 1 91 ? 17.839 7.026 -21.661 1.00 57.84 91 SER A N 1
ATOM 711 C CA . SER A 1 91 ? 19.193 6.504 -21.777 1.00 57.84 91 SER A CA 1
ATOM 712 C C . SER A 1 91 ? 20.014 7.591 -22.439 1.00 57.84 91 SER A C 1
ATOM 714 O O . SER A 1 91 ? 19.737 7.952 -23.583 1.00 57.84 91 SER A O 1
ATOM 716 N N . GLU A 1 92 ? 20.979 8.155 -21.720 1.00 54.50 92 GLU A N 1
ATOM 717 C CA . GLU A 1 92 ? 21.937 9.079 -22.317 1.00 54.50 92 GLU A CA 1
ATOM 718 C C . GLU A 1 92 ? 23.182 8.285 -22.710 1.00 54.50 92 GLU A C 1
ATOM 720 O O . GLU A 1 92 ? 23.929 7.779 -21.867 1.00 54.50 92 GLU A O 1
ATOM 725 N N . VAL A 1 93 ? 23.399 8.158 -24.020 1.00 49.91 93 VAL A N 1
ATOM 726 C CA . VAL A 1 93 ? 24.674 7.679 -24.558 1.00 49.91 93 VAL A CA 1
ATOM 727 C C . VAL A 1 93 ? 25.648 8.850 -24.490 1.00 49.91 93 VAL A C 1
ATOM 729 O O . VAL A 1 93 ? 25.657 9.720 -25.362 1.00 49.91 93 VAL A O 1
ATOM 732 N N . VAL A 1 94 ? 26.459 8.899 -23.437 1.00 49.91 94 VAL A N 1
ATOM 733 C CA . VAL A 1 94 ? 27.562 9.861 -23.343 1.00 49.91 94 VAL A CA 1
ATOM 734 C C . VAL A 1 94 ? 28.740 9.293 -24.132 1.00 49.91 94 VAL A C 1
ATOM 736 O O . VAL A 1 94 ? 29.245 8.218 -23.810 1.00 49.91 94 VAL A O 1
ATOM 739 N N . SER A 1 95 ? 29.189 9.989 -25.180 1.00 41.56 95 SER A N 1
ATOM 740 C CA . SER A 1 95 ? 30.322 9.524 -25.986 1.00 41.56 95 SER A CA 1
ATOM 741 C C . SER A 1 95 ? 31.568 9.315 -25.111 1.00 41.56 95 SER A C 1
ATOM 743 O O . SER A 1 95 ? 31.989 10.200 -24.369 1.00 41.56 95 SER A O 1
ATOM 745 N N . GLY A 1 96 ? 32.153 8.115 -25.177 1.00 46.97 96 GLY A N 1
ATOM 746 C CA . GLY A 1 96 ? 33.348 7.753 -24.402 1.00 46.97 96 GLY A CA 1
ATOM 747 C C . GLY A 1 96 ? 33.102 7.307 -22.954 1.00 46.97 96 GLY A C 1
ATOM 748 O O . GLY A 1 96 ? 34.072 7.072 -22.238 1.00 46.97 96 GLY A O 1
ATOM 749 N N . SER A 1 97 ? 31.847 7.152 -22.525 1.00 45.19 97 SER A N 1
ATOM 750 C CA . SER A 1 97 ? 31.464 6.627 -21.205 1.00 45.19 97 SER A CA 1
ATOM 751 C C . SER A 1 97 ? 30.552 5.405 -21.384 1.00 45.19 97 SER A C 1
ATOM 753 O O . SER A 1 97 ? 29.894 5.316 -22.424 1.00 45.19 97 SER A O 1
ATOM 755 N N . PRO A 1 98 ? 30.493 4.438 -20.444 1.00 51.06 98 PRO A N 1
ATOM 756 C CA . PRO A 1 98 ? 29.471 3.397 -20.522 1.00 51.06 98 PRO A CA 1
ATOM 757 C C . PRO A 1 98 ? 28.087 4.052 -20.596 1.00 51.06 98 PRO A C 1
ATOM 759 O O . PRO A 1 98 ? 27.860 5.069 -19.944 1.00 51.06 98 PRO A O 1
ATOM 762 N N . ASP A 1 99 ? 27.180 3.486 -21.399 1.00 53.16 99 ASP A N 1
ATOM 763 C CA . ASP A 1 99 ? 25.786 3.935 -21.486 1.00 53.16 99 ASP A CA 1
ATOM 764 C C . ASP A 1 99 ? 25.251 4.160 -20.056 1.00 53.16 99 ASP A C 1
ATOM 766 O O . ASP A 1 99 ? 25.445 3.283 -19.208 1.00 53.16 99 ASP A O 1
ATOM 770 N N . TYR A 1 100 ? 24.554 5.260 -19.755 1.00 53.09 100 TYR A N 1
ATOM 771 C CA . TYR A 1 100 ? 23.845 5.424 -18.477 1.00 53.09 100 TYR A CA 1
ATOM 772 C C . TYR A 1 100 ? 22.340 5.498 -18.735 1.00 53.09 100 TYR A C 1
ATOM 774 O O . TYR A 1 100 ? 21.859 6.388 -19.434 1.00 53.09 100 TYR A O 1
ATOM 782 N N . THR A 1 101 ? 21.583 4.569 -18.145 1.00 51.72 101 THR A N 1
ATOM 783 C CA . THR A 1 101 ? 20.127 4.708 -18.031 1.00 51.72 101 THR A CA 1
ATOM 784 C C . THR A 1 101 ? 19.845 5.621 -16.849 1.00 51.72 101 THR A C 1
ATOM 786 O O . THR A 1 101 ? 20.037 5.233 -15.696 1.00 51.72 101 THR A O 1
ATOM 789 N N . THR A 1 102 ? 19.391 6.833 -17.117 1.00 56.72 102 THR A N 1
ATOM 790 C CA . THR A 1 102 ? 18.893 7.754 -16.101 1.00 56.72 102 THR A CA 1
ATOM 791 C C . THR A 1 102 ? 17.377 7.629 -16.025 1.00 56.72 102 THR A C 1
ATOM 793 O O . THR A 1 102 ? 16.656 7.751 -17.015 1.00 56.72 102 THR A O 1
ATOM 796 N N . LEU A 1 103 ? 16.854 7.379 -14.826 1.00 56.19 103 LEU A N 1
ATOM 797 C CA . LEU A 1 103 ? 15.429 7.564 -14.589 1.00 56.19 103 LEU A CA 1
ATOM 798 C C . LEU A 1 103 ? 15.167 9.070 -14.549 1.00 56.19 103 LEU A C 1
ATOM 800 O O . LEU A 1 103 ? 15.531 9.738 -13.581 1.00 56.19 103 LEU A O 1
ATOM 804 N N . SER A 1 104 ? 14.532 9.598 -15.592 1.00 54.84 104 SER A N 1
ATOM 805 C CA . SER A 1 104 ? 13.968 10.940 -15.535 1.00 54.84 104 SER A CA 1
ATOM 806 C C . SER A 1 104 ? 12.644 10.826 -14.785 1.00 54.84 104 SER A C 1
ATOM 808 O O . SER A 1 104 ? 11.637 10.353 -15.311 1.00 54.84 104 SER A O 1
ATOM 810 N N . LEU A 1 105 ? 12.677 11.137 -13.488 1.00 50.53 105 LEU A N 1
ATOM 811 C CA . LEU A 1 105 ? 11.516 11.051 -12.606 1.00 50.53 105 LEU A CA 1
ATOM 812 C C . LEU A 1 105 ? 10.414 12.004 -13.093 1.00 50.53 105 LEU A C 1
ATOM 814 O O . LEU A 1 105 ? 10.504 13.213 -12.901 1.00 50.53 105 LEU A O 1
ATOM 818 N N . ALA A 1 106 ? 9.341 11.448 -13.650 1.00 46.62 106 ALA A N 1
ATOM 819 C CA . ALA A 1 106 ? 8.046 12.108 -13.716 1.00 46.62 106 ALA A CA 1
ATOM 820 C C . ALA A 1 106 ? 7.150 11.473 -12.650 1.00 46.62 106 ALA A C 1
ATOM 822 O O . ALA A 1 106 ? 6.341 10.597 -12.934 1.00 46.62 106 ALA A O 1
ATOM 823 N N . ASP A 1 107 ? 7.314 11.890 -11.394 1.00 44.81 107 ASP A N 1
ATOM 824 C CA . ASP A 1 107 ? 6.301 11.611 -10.380 1.00 44.81 107 ASP A CA 1
ATOM 825 C C . ASP A 1 107 ? 5.070 12.470 -10.732 1.00 44.81 107 ASP A C 1
ATOM 827 O O . ASP A 1 107 ? 4.934 13.617 -10.307 1.00 44.81 107 ASP A O 1
ATOM 831 N N . THR A 1 108 ? 4.198 11.973 -11.617 1.00 45.69 108 THR A N 1
ATOM 832 C CA . THR A 1 108 ? 3.018 12.705 -12.127 1.00 45.69 108 THR A CA 1
ATOM 833 C C . THR A 1 108 ? 1.942 12.943 -11.064 1.00 45.69 108 THR A C 1
ATOM 835 O O . THR A 1 108 ? 0.888 13.501 -11.350 1.00 45.69 108 THR A O 1
ATOM 838 N N . LEU A 1 109 ? 2.210 12.560 -9.818 1.00 46.72 109 LEU A N 1
ATOM 839 C CA . LEU A 1 109 ? 1.331 12.688 -8.660 1.00 46.72 109 LEU A CA 1
ATOM 840 C C . LEU A 1 109 ? 1.308 14.108 -8.048 1.00 46.72 109 LEU A C 1
ATOM 842 O O . LEU A 1 109 ? 0.683 14.347 -7.015 1.00 46.72 109 LEU A O 1
ATOM 846 N N . PHE A 1 110 ? 1.972 15.066 -8.695 1.00 40.88 110 PHE A N 1
ATOM 847 C CA . PHE A 1 110 ? 2.259 16.415 -8.211 1.00 40.88 110 PHE A CA 1
ATOM 848 C C . PHE A 1 110 ? 0.993 17.282 -8.002 1.00 40.88 110 PHE A C 1
ATOM 850 O O . PHE A 1 110 ? 0.663 18.121 -8.837 1.00 40.88 110 PHE A O 1
ATOM 857 N N . ARG A 1 111 ? 0.272 17.075 -6.886 1.00 41.38 111 ARG A N 1
ATOM 858 C CA . ARG A 1 111 ? -0.343 18.091 -5.984 1.00 41.38 111 ARG A CA 1
ATOM 859 C C . ARG A 1 111 ? -1.472 17.539 -5.108 1.00 41.38 111 ARG A C 1
ATOM 861 O O . ARG A 1 111 ? -1.690 18.097 -4.041 1.00 41.38 111 ARG A O 1
ATOM 868 N N . GLN A 1 112 ? -2.162 16.471 -5.511 1.00 45.47 112 GLN A N 1
ATOM 869 C CA . GLN A 1 112 ? -3.233 15.866 -4.696 1.00 45.47 112 GLN A CA 1
ATOM 870 C C . GLN A 1 112 ? -2.748 14.691 -3.829 1.00 45.47 112 GLN A C 1
ATOM 872 O O . GLN A 1 112 ? -3.343 14.426 -2.794 1.00 45.47 112 GLN A O 1
ATOM 877 N N . SER A 1 113 ? -1.632 14.038 -4.172 1.00 62.34 113 SER A N 1
ATOM 878 C CA . SER A 1 113 ? -1.118 12.884 -3.415 1.00 62.34 113 SER A CA 1
ATOM 879 C C . SER A 1 113 ? -0.235 13.242 -2.216 1.00 62.34 113 SER A C 1
ATOM 881 O O . SER A 1 113 ? -0.060 12.417 -1.325 1.00 62.34 113 SER A O 1
ATOM 883 N N . GLU A 1 114 ? 0.357 14.440 -2.199 1.00 68.00 114 GLU A N 1
ATOM 884 C CA . GLU A 1 114 ? 1.380 14.795 -1.210 1.00 68.00 114 GLU A CA 1
ATOM 885 C C . GLU A 1 114 ? 0.771 14.961 0.182 1.00 68.00 114 GLU A C 1
ATOM 887 O O . GLU A 1 114 ? 1.325 14.481 1.165 1.00 68.00 114 GLU A O 1
ATOM 892 N N . GLN A 1 115 ? -0.416 15.567 0.266 1.00 72.12 115 GLN A N 1
ATOM 893 C CA . GLN A 1 115 ? -1.158 15.675 1.523 1.00 72.12 115 GLN A CA 1
ATOM 894 C C . GLN A 1 115 ? -1.570 14.299 2.047 1.00 72.12 115 GLN A C 1
ATOM 896 O O . GLN A 1 115 ? -1.424 14.035 3.236 1.00 72.12 115 GLN A O 1
ATOM 901 N N . ASP A 1 116 ? -2.011 13.403 1.164 1.00 72.38 116 ASP A N 1
ATOM 902 C CA . ASP A 1 116 ? -2.386 12.046 1.546 1.00 72.38 116 ASP A CA 1
ATOM 903 C C . ASP A 1 116 ? -1.173 11.202 1.975 1.00 72.38 116 ASP A C 1
ATOM 905 O O . ASP A 1 116 ? -1.261 10.432 2.933 1.00 72.38 116 ASP A O 1
ATOM 909 N N . ARG A 1 117 ? -0.019 11.374 1.315 1.00 75.75 117 ARG A N 1
ATOM 910 C CA . ARG A 1 117 ? 1.260 10.771 1.723 1.00 75.75 117 ARG A CA 1
ATOM 911 C C . ARG A 1 117 ? 1.686 11.282 3.098 1.00 75.75 117 ARG A C 1
ATOM 913 O O . ARG A 1 117 ? 2.040 10.483 3.960 1.00 75.75 117 ARG A O 1
ATOM 920 N N . ILE A 1 118 ? 1.621 12.595 3.317 1.00 79.06 118 ILE A N 1
ATOM 921 C CA . ILE A 1 118 ? 1.934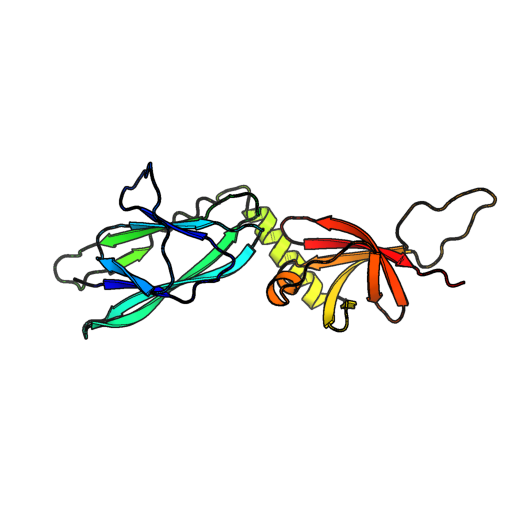 13.212 4.610 1.00 79.06 118 ILE A CA 1
ATOM 922 C C . ILE A 1 118 ? 0.976 12.693 5.686 1.00 79.06 118 ILE A C 1
ATOM 924 O O . ILE A 1 118 ? 1.431 12.314 6.760 1.00 79.06 118 ILE A O 1
ATOM 928 N N . ALA A 1 119 ? -0.325 12.604 5.406 1.00 77.44 119 ALA A N 1
ATOM 929 C CA . ALA A 1 119 ? -1.307 12.053 6.338 1.00 77.44 119 ALA A CA 1
ATOM 930 C C . ALA A 1 119 ? -1.023 10.576 6.664 1.00 77.44 119 ALA A C 1
ATOM 932 O O . ALA A 1 119 ? -1.151 10.158 7.814 1.00 77.44 119 ALA A O 1
ATOM 933 N N . PHE A 1 120 ? -0.598 9.785 5.675 1.00 81.31 120 PHE A N 1
ATOM 934 C CA . PHE A 1 120 ? -0.153 8.406 5.875 1.00 81.31 120 PHE A CA 1
ATOM 935 C C . PHE A 1 120 ? 1.085 8.314 6.780 1.00 81.31 120 PHE A C 1
ATOM 937 O O . PHE A 1 120 ? 1.119 7.500 7.709 1.00 81.31 120 PHE A O 1
ATOM 944 N N . GLU A 1 121 ? 2.087 9.157 6.544 1.00 82.12 121 GLU A N 1
ATOM 945 C CA . GLU A 1 121 ? 3.308 9.216 7.354 1.00 82.12 121 GLU A CA 1
ATOM 946 C C . GLU A 1 121 ? 3.006 9.659 8.784 1.00 82.12 121 GLU A C 1
ATOM 948 O O . GLU A 1 121 ? 3.425 8.993 9.730 1.00 82.12 121 GLU A O 1
ATOM 953 N N . GLN A 1 122 ? 2.198 10.707 8.947 1.00 84.69 122 GLN A N 1
ATOM 954 C CA . GLN A 1 122 ? 1.737 11.187 10.247 1.00 84.69 122 GLN A CA 1
ATOM 955 C C . GLN A 1 122 ? 0.964 10.107 11.001 1.00 84.69 122 GLN A C 1
ATOM 957 O O . GLN A 1 122 ? 1.237 9.885 12.175 1.00 84.69 122 GLN A O 1
ATOM 962 N N . GLN A 1 123 ? 0.053 9.383 10.346 1.00 84.12 123 GLN A N 1
ATOM 963 C CA . GLN A 1 123 ? -0.681 8.298 10.998 1.00 84.12 123 GLN A CA 1
ATOM 964 C C . GLN A 1 123 ? 0.253 7.166 11.449 1.00 84.12 123 GLN A C 1
ATOM 966 O O . GLN A 1 123 ? 0.113 6.649 12.556 1.00 84.12 123 GLN A O 1
ATOM 971 N N . THR A 1 124 ? 1.235 6.803 10.622 1.00 83.12 124 THR A N 1
ATOM 972 C CA . THR A 1 124 ? 2.231 5.777 10.969 1.00 83.12 124 THR A CA 1
ATOM 973 C C . THR A 1 124 ? 3.100 6.224 12.150 1.00 83.12 124 THR A C 1
ATOM 975 O O . THR A 1 124 ? 3.390 5.430 13.048 1.00 83.12 124 THR A O 1
ATOM 978 N N . MET A 1 125 ? 3.476 7.506 12.193 1.00 85.50 125 MET A N 1
ATOM 979 C CA . MET A 1 125 ? 4.187 8.097 13.327 1.00 85.50 125 MET A CA 1
ATOM 980 C C . MET A 1 125 ? 3.329 8.100 14.595 1.00 85.50 125 MET A C 1
ATOM 982 O O . MET A 1 125 ? 3.786 7.607 15.624 1.00 85.50 125 MET A O 1
ATOM 986 N N . LEU A 1 126 ? 2.077 8.561 14.522 1.00 86.69 126 LEU A N 1
ATOM 987 C CA . LEU A 1 126 ? 1.147 8.586 15.657 1.00 86.69 126 LEU A CA 1
ATOM 988 C C . LEU A 1 126 ? 0.921 7.189 16.236 1.00 86.69 126 LEU A C 1
ATOM 990 O O . LEU A 1 126 ? 0.906 7.012 17.452 1.00 86.69 126 LEU A O 1
ATOM 994 N N . GLU A 1 127 ? 0.796 6.178 15.380 1.00 87.88 127 GLU A N 1
ATOM 995 C CA . GLU A 1 127 ? 0.752 4.784 15.811 1.00 87.88 127 GLU A CA 1
ATOM 996 C C . GLU A 1 127 ? 2.013 4.404 16.585 1.00 87.88 127 GLU A C 1
ATOM 998 O O . GLU A 1 127 ? 1.920 3.782 17.645 1.00 87.88 127 GLU A O 1
ATOM 1003 N N . SER A 1 128 ? 3.194 4.771 16.089 1.00 85.88 128 SER A N 1
ATOM 1004 C CA . SER A 1 128 ? 4.460 4.449 16.750 1.00 85.88 128 SER A CA 1
ATOM 1005 C C . SER A 1 128 ? 4.621 5.131 18.116 1.00 85.88 128 SER A C 1
ATOM 1007 O O . SER A 1 128 ? 5.057 4.470 19.061 1.00 85.88 128 SER A O 1
ATOM 1009 N N . GLU A 1 129 ? 4.213 6.398 18.232 1.00 86.56 129 GLU A N 1
ATOM 1010 C CA . GLU A 1 129 ? 4.440 7.247 19.406 1.00 86.56 129 GLU A CA 1
ATOM 1011 C C . GLU A 1 129 ? 3.391 7.042 20.502 1.00 86.56 129 GLU A C 1
ATOM 1013 O O . GLU A 1 129 ? 3.741 6.879 21.670 1.00 86.56 129 GLU A O 1
ATOM 1018 N N . ILE A 1 130 ? 2.107 7.039 20.132 1.00 86.31 130 ILE A N 1
ATOM 1019 C CA . ILE A 1 130 ? 0.973 7.034 21.074 1.00 86.31 130 ILE A CA 1
ATOM 1020 C C . ILE A 1 130 ? -0.060 5.942 20.770 1.00 86.31 130 ILE A C 1
ATOM 1022 O O . ILE A 1 130 ? -1.133 5.908 21.373 1.00 86.31 130 ILE A O 1
ATOM 1026 N N . GLY A 1 131 ? 0.225 5.060 19.811 1.00 87.75 131 GLY A N 1
ATOM 1027 C CA . GLY A 1 131 ? -0.713 4.028 19.395 1.00 87.75 131 GLY A CA 1
ATOM 1028 C C . GLY A 1 131 ? -0.933 2.952 20.456 1.00 87.75 131 GLY A C 1
ATOM 1029 O O . GLY A 1 131 ? -0.012 2.507 21.143 1.00 87.75 131 GLY A O 1
ATOM 1030 N N . ILE A 1 132 ? -2.168 2.473 20.524 1.00 90.88 132 ILE A N 1
ATOM 1031 C CA . ILE A 1 132 ? -2.560 1.294 21.285 1.00 90.88 132 ILE A CA 1
ATOM 1032 C C . ILE A 1 132 ? -2.463 0.036 20.422 1.00 90.88 132 ILE A C 1
ATOM 1034 O O . ILE A 1 132 ? -2.576 0.084 19.194 1.00 90.88 132 ILE A O 1
ATOM 1038 N N . VAL A 1 133 ? -2.304 -1.116 21.072 1.00 92.38 133 VAL A N 1
ATOM 1039 C CA . VAL A 1 133 ? -2.390 -2.424 20.414 1.00 92.38 133 VAL A CA 1
ATOM 1040 C C . VAL A 1 133 ? -3.806 -2.971 20.556 1.00 92.38 133 VAL A C 1
ATOM 1042 O O . VAL A 1 133 ? -4.342 -3.044 21.664 1.00 92.38 133 VAL A O 1
ATOM 1045 N N . PHE A 1 134 ? -4.391 -3.416 19.447 1.00 93.31 134 PHE A N 1
ATOM 1046 C CA . PHE A 1 134 ? -5.669 -4.121 19.426 1.00 93.31 134 PHE A CA 1
ATOM 1047 C C . PHE A 1 134 ? -5.545 -5.471 18.716 1.00 93.31 134 PHE A C 1
ATOM 1049 O O . PHE A 1 134 ? -4.663 -5.693 17.889 1.00 93.31 134 PHE A O 1
ATOM 1056 N N . ASP A 1 135 ? -6.424 -6.400 19.075 1.00 93.62 135 ASP A N 1
ATOM 1057 C CA . ASP A 1 135 ? -6.558 -7.697 18.422 1.00 93.62 135 ASP A CA 1
ATOM 1058 C C . ASP A 1 135 ? -7.683 -7.656 17.393 1.00 93.62 135 ASP A C 1
ATOM 1060 O O . ASP A 1 135 ? -8.809 -7.271 17.726 1.00 93.62 135 ASP A O 1
ATOM 1064 N N . TYR A 1 136 ? -7.387 -8.090 16.172 1.00 93.38 136 TYR A N 1
ATOM 1065 C CA . TYR A 1 136 ? -8.376 -8.352 15.138 1.00 93.38 136 TYR A CA 1
ATOM 1066 C C . TYR A 1 136 ? -8.110 -9.726 14.526 1.00 93.38 136 TYR A C 1
ATOM 1068 O O . TYR A 1 136 ? -7.033 -9.983 13.987 1.00 93.38 136 TYR A O 1
ATOM 1076 N N . ALA A 1 137 ? -9.104 -10.612 14.612 1.00 87.88 137 ALA A N 1
ATOM 1077 C CA . ALA A 1 137 ? -9.024 -11.986 14.112 1.00 87.88 137 ALA A CA 1
ATOM 1078 C C . ALA A 1 137 ? -7.773 -12.763 14.593 1.00 87.88 137 ALA A C 1
ATOM 1080 O O . ALA A 1 137 ? -7.239 -13.594 13.862 1.00 87.88 137 ALA A O 1
ATOM 1081 N N . GLY A 1 138 ? -7.290 -12.496 15.815 1.00 86.00 138 GLY A N 1
ATOM 1082 C CA . GLY A 1 138 ? -6.112 -13.152 16.390 1.00 86.00 138 GLY A CA 1
ATOM 1083 C C . GLY A 1 138 ? -4.768 -12.563 15.954 1.00 86.00 138 GLY A C 1
ATOM 1084 O O . GLY A 1 138 ? -3.726 -13.043 16.393 1.00 86.00 138 GLY A O 1
ATOM 1085 N N . THR A 1 139 ? -4.763 -11.522 15.116 1.00 91.25 139 THR A N 1
ATOM 1086 C CA . THR A 1 139 ? -3.558 -10.754 14.771 1.00 91.25 139 THR A CA 1
ATOM 1087 C C . THR A 1 139 ? -3.550 -9.428 15.521 1.00 91.25 139 THR A C 1
ATOM 1089 O O . THR A 1 139 ? -4.591 -8.792 15.706 1.00 91.25 139 THR A O 1
ATOM 1092 N N . LYS A 1 140 ? -2.367 -9.019 15.989 1.00 92.44 140 LYS A N 1
ATOM 1093 C CA . LYS A 1 140 ? -2.178 -7.747 16.687 1.00 92.44 140 LYS A CA 1
ATOM 1094 C C . LYS A 1 140 ? -1.905 -6.637 15.683 1.00 92.44 140 LYS A C 1
ATOM 1096 O O . LYS A 1 140 ? -0.999 -6.755 14.865 1.00 92.44 140 LYS A O 1
ATOM 1101 N N . TYR A 1 141 ? -2.660 -5.559 15.811 1.00 93.06 141 TYR A N 1
ATOM 1102 C CA . TYR A 1 141 ? -2.525 -4.337 15.031 1.00 93.06 141 TYR A CA 1
ATOM 1103 C C . TYR A 1 141 ? -2.346 -3.150 15.971 1.00 93.06 141 TYR A C 1
ATOM 1105 O O . TYR A 1 141 ? -2.599 -3.244 17.176 1.00 93.06 141 TYR A O 1
ATOM 1113 N N . ARG A 1 142 ? -1.920 -2.023 15.410 1.00 92.50 142 ARG A N 1
ATOM 1114 C CA . ARG A 1 142 ? -1.724 -0.763 16.123 1.00 92.50 142 ARG A CA 1
ATOM 1115 C C . ARG A 1 142 ? -2.673 0.304 15.582 1.00 92.50 142 ARG A C 1
ATOM 1117 O O . ARG A 1 142 ? -2.891 0.382 14.374 1.00 92.50 142 ARG A O 1
ATOM 1124 N N . ALA A 1 143 ? -3.259 1.092 16.471 1.00 92.94 143 ALA A N 1
ATOM 1125 C CA . ALA A 1 143 ? -4.154 2.194 16.126 1.00 92.94 143 ALA A CA 1
ATOM 1126 C C . ALA A 1 143 ? -3.986 3.346 17.108 1.00 92.94 143 ALA A C 1
ATOM 1128 O O . ALA A 1 143 ? -3.543 3.141 18.235 1.00 92.94 143 ALA A O 1
ATOM 1129 N N . THR A 1 144 ? -4.413 4.535 16.717 1.00 91.62 144 THR A N 1
ATOM 1130 C CA . THR A 1 144 ? -4.601 5.660 17.635 1.00 91.62 144 THR A CA 1
ATOM 1131 C C . THR A 1 144 ? -6.062 5.689 18.087 1.00 91.62 144 THR A C 1
ATOM 1133 O O . THR A 1 144 ? -6.966 5.583 17.254 1.00 91.62 144 THR A O 1
ATOM 1136 N N . GLU A 1 145 ? -6.305 5.818 19.396 1.00 88.12 145 GLU A N 1
ATOM 1137 C CA . GLU A 1 145 ? -7.650 6.098 19.918 1.00 88.12 145 GLU A CA 1
ATOM 1138 C C . GLU A 1 145 ? -7.996 7.557 19.589 1.00 88.12 145 GLU A C 1
ATOM 1140 O O . GLU A 1 145 ? -7.392 8.478 20.135 1.00 88.12 145 GLU A O 1
ATOM 1145 N N . THR A 1 146 ? -8.935 7.782 18.670 1.00 81.38 146 THR A N 1
ATOM 1146 C CA . THR A 1 146 ? -9.343 9.140 18.258 1.00 81.38 146 THR A CA 1
ATOM 1147 C C . THR A 1 146 ? -10.591 9.627 18.980 1.00 81.38 146 THR A C 1
ATOM 1149 O O . THR A 1 146 ? -10.823 10.830 19.075 1.00 81.38 146 THR A O 1
ATOM 1152 N N . SER A 1 147 ? -11.382 8.708 19.531 1.00 79.69 147 SER A N 1
ATOM 1153 C CA . SER A 1 147 ? -12.496 9.016 20.425 1.00 79.69 147 SER A CA 1
ATOM 1154 C C . SER A 1 147 ? -12.797 7.821 21.319 1.00 79.69 147 SER A C 1
ATOM 1156 O O . SER A 1 147 ? -12.717 6.676 20.871 1.00 79.69 147 SER A O 1
ATOM 1158 N N . ARG A 1 148 ? -13.173 8.084 22.573 1.00 76.62 148 ARG A N 1
ATOM 1159 C CA . ARG A 1 148 ? -13.587 7.062 23.534 1.00 76.62 148 ARG A CA 1
ATOM 1160 C C . ARG A 1 148 ? -14.700 7.590 24.431 1.00 76.62 148 ARG A C 1
ATOM 1162 O O . ARG A 1 148 ? -14.575 8.654 25.031 1.00 76.62 148 ARG A O 1
ATOM 1169 N N . THR A 1 149 ? -15.765 6.808 24.563 1.00 74.00 149 THR A N 1
ATOM 1170 C CA . THR A 1 149 ? -16.890 7.081 25.462 1.00 74.00 149 THR A CA 1
ATOM 1171 C C . THR A 1 149 ? -17.040 5.915 26.431 1.00 74.00 149 THR A C 1
ATOM 1173 O O . THR A 1 149 ? -17.510 4.829 26.082 1.00 74.00 149 THR A O 1
ATOM 1176 N N . ASP A 1 150 ? -16.584 6.122 27.668 1.00 62.16 150 ASP A N 1
ATOM 1177 C CA . ASP A 1 150 ? -16.545 5.062 28.675 1.00 62.16 150 ASP A CA 1
ATOM 1178 C C . ASP A 1 150 ? -17.886 4.831 29.374 1.00 62.16 150 ASP A C 1
ATOM 1180 O O . ASP A 1 150 ? -18.243 3.670 29.597 1.00 62.16 150 ASP A O 1
ATOM 1184 N N . SER A 1 151 ? -18.643 5.899 29.632 1.00 56.28 151 SER A N 1
ATOM 1185 C CA . SER A 1 151 ? -20.004 5.862 30.159 1.00 56.28 151 SER A CA 1
ATOM 1186 C C . SER A 1 151 ? -20.985 6.421 29.130 1.00 56.28 151 SER A C 1
ATOM 1188 O O . SER A 1 151 ? -20.853 7.544 28.652 1.00 56.28 151 SER A O 1
ATOM 1190 N N . LYS A 1 152 ? -21.995 5.620 28.792 1.00 59.38 152 LYS A N 1
ATOM 1191 C CA . LYS A 1 152 ? -23.228 6.108 28.179 1.00 59.38 152 LYS A CA 1
ATOM 1192 C C . LYS A 1 152 ? -24.271 6.096 29.287 1.00 59.38 152 LYS A C 1
ATOM 1194 O O . LYS A 1 152 ? -24.819 5.039 29.592 1.00 59.38 152 LYS A O 1
ATOM 1199 N N . GLU A 1 153 ? -24.464 7.225 29.964 1.00 51.78 153 GLU A N 1
ATOM 1200 C CA . GLU A 1 153 ? -25.610 7.357 30.863 1.00 51.78 153 GLU A CA 1
ATOM 1201 C C . GLU A 1 153 ? -26.870 7.467 30.006 1.00 51.78 153 GLU A C 1
ATOM 1203 O O . GLU A 1 153 ? -26.930 8.240 29.051 1.00 51.78 153 GLU A O 1
ATOM 1208 N N . ILE A 1 154 ? -27.847 6.613 30.295 1.00 51.53 154 ILE A N 1
ATOM 1209 C CA . ILE A 1 154 ? -29.125 6.606 29.595 1.00 51.53 154 ILE A CA 1
ATOM 1210 C C . ILE A 1 154 ? -29.976 7.684 30.263 1.00 51.53 154 ILE A C 1
ATOM 1212 O O . ILE A 1 154 ? -30.428 7.493 31.392 1.00 51.53 154 ILE A O 1
ATOM 1216 N N . GLU A 1 155 ? -30.203 8.814 29.595 1.00 47.19 155 GLU A N 1
ATOM 1217 C CA . GLU A 1 155 ? -31.282 9.711 30.011 1.00 47.19 155 GLU A CA 1
ATOM 1218 C C . GLU A 1 155 ? -32.637 9.027 29.763 1.00 47.19 155 GLU A C 1
ATOM 1220 O O . GLU A 1 155 ? -32.827 8.330 28.760 1.00 47.19 155 GLU A O 1
ATOM 1225 N N . ASN A 1 156 ? -33.588 9.205 30.689 1.00 40.28 156 ASN A N 1
ATOM 1226 C CA . ASN A 1 156 ? -34.927 8.613 30.610 1.00 40.28 156 ASN A CA 1
ATOM 1227 C C . ASN A 1 156 ? -35.607 8.965 29.272 1.00 40.28 156 ASN A C 1
ATOM 1229 O O . ASN A 1 156 ? -36.105 10.073 29.093 1.00 40.28 156 ASN A O 1
ATOM 1233 N N . GLY A 1 157 ? -35.662 7.990 28.359 1.00 51.56 157 GLY A N 1
ATOM 1234 C CA . GLY A 1 157 ? -36.343 8.093 27.064 1.00 51.56 157 GLY A CA 1
ATOM 1235 C C . GLY A 1 157 ? -35.453 8.394 25.851 1.00 51.56 157 GLY A C 1
ATOM 1236 O O . GLY A 1 157 ? -35.992 8.509 24.753 1.00 51.56 157 GLY A O 1
ATOM 1237 N N . GLY A 1 158 ? -34.127 8.495 26.008 1.00 45.62 158 GLY A N 1
ATOM 1238 C CA . GLY A 1 158 ? -33.192 8.741 24.902 1.00 45.62 158 GLY A CA 1
ATOM 1239 C C . GLY A 1 158 ? -32.430 7.494 24.434 1.00 45.62 158 GLY A C 1
ATOM 1240 O O . GLY A 1 158 ? -32.029 6.655 25.241 1.00 45.62 158 GLY A O 1
ATOM 1241 N N . PHE A 1 159 ? -32.178 7.388 23.126 1.00 48.06 159 PHE A N 1
ATOM 1242 C CA . PHE A 1 159 ? -31.128 6.521 22.579 1.00 48.06 159 PHE A CA 1
ATOM 1243 C C . PHE A 1 159 ? -29.843 7.345 22.463 1.00 48.06 159 PHE A C 1
ATOM 1245 O O . PHE A 1 159 ? -29.858 8.417 21.865 1.00 48.06 159 PHE A O 1
ATOM 1252 N N . VAL A 1 160 ? -28.728 6.861 23.016 1.00 54.38 160 VAL A N 1
ATOM 1253 C CA . VAL A 1 160 ? -27.429 7.523 22.825 1.00 54.38 160 VAL A CA 1
ATOM 1254 C C . VAL A 1 160 ? -26.857 7.092 21.474 1.00 54.38 160 VAL A C 1
ATOM 1256 O O . VAL A 1 160 ? -26.330 5.983 21.338 1.00 54.38 160 VAL A O 1
ATOM 1259 N N . GLU A 1 161 ? -26.983 7.962 20.474 1.00 57.91 161 GLU A N 1
ATOM 1260 C CA . GLU A 1 161 ? -26.374 7.802 19.151 1.00 57.91 161 GLU A CA 1
ATOM 1261 C C . GLU A 1 161 ? -24.855 8.040 19.236 1.00 57.91 161 GLU A C 1
ATOM 1263 O O . GLU A 1 161 ? -24.403 9.065 19.742 1.00 57.91 161 GLU A O 1
ATOM 1268 N N . GLY A 1 162 ? -24.048 7.080 18.775 1.00 68.06 162 GLY A N 1
ATOM 1269 C CA . GLY A 1 162 ? -22.587 7.215 18.699 1.00 68.06 162 GLY A CA 1
ATOM 1270 C C . GLY A 1 162 ? -21.823 5.932 19.031 1.00 68.06 162 GLY A C 1
ATOM 1271 O O . GLY A 1 162 ? -22.359 5.014 19.652 1.00 68.06 162 GLY A O 1
ATOM 1272 N N . PHE A 1 163 ? -20.557 5.867 18.627 1.00 79.88 163 PHE A N 1
ATOM 1273 C CA . PHE A 1 163 ? -19.667 4.722 18.854 1.00 79.88 163 PHE A CA 1
ATOM 1274 C C . PHE A 1 163 ? -18.897 4.873 20.173 1.00 79.88 163 PHE A C 1
ATOM 1276 O O . PHE A 1 163 ? -18.462 5.973 20.502 1.00 79.88 163 PHE A O 1
ATOM 1283 N N . GLU A 1 164 ? -18.710 3.794 20.942 1.00 86.56 164 GLU A N 1
ATOM 1284 C CA . GLU A 1 164 ? -17.975 3.853 22.219 1.00 86.56 164 GLU A CA 1
ATOM 1285 C C . GLU A 1 164 ? -16.458 3.992 22.054 1.00 86.56 164 GLU A C 1
ATOM 1287 O O . GLU A 1 164 ? -15.782 4.439 22.981 1.00 86.56 164 GLU A O 1
ATOM 1292 N N . LEU A 1 165 ? -15.907 3.575 20.916 1.00 88.50 165 LEU A N 1
ATOM 1293 C CA . LEU A 1 165 ? -14.484 3.696 20.624 1.00 88.50 165 LEU A CA 1
ATOM 1294 C C . LEU A 1 165 ? -14.289 3.919 19.126 1.00 88.50 165 LEU A C 1
ATOM 1296 O O . LEU A 1 165 ? -14.880 3.217 18.308 1.00 88.50 165 LEU A O 1
ATOM 1300 N N . ILE A 1 166 ? -13.442 4.875 18.766 1.00 91.88 166 ILE A N 1
ATOM 1301 C CA . ILE A 1 166 ? -13.008 5.090 17.389 1.00 91.88 166 ILE A CA 1
ATOM 1302 C C . ILE A 1 166 ? -11.506 4.841 17.326 1.00 91.88 166 ILE A C 1
ATOM 1304 O O . ILE A 1 166 ? -10.726 5.472 18.042 1.00 91.88 166 ILE A O 1
ATOM 1308 N N . LEU A 1 167 ? -11.114 3.892 16.477 1.00 92.94 167 LEU A N 1
ATOM 1309 C CA . LEU A 1 167 ? -9.716 3.565 16.217 1.00 92.94 167 LEU A CA 1
ATOM 1310 C C . LEU A 1 167 ? -9.335 4.000 14.812 1.00 92.94 167 LEU A C 1
ATOM 1312 O O . LEU A 1 167 ? -9.928 3.527 13.844 1.00 92.94 167 LEU A O 1
ATOM 1316 N N . THR A 1 168 ? -8.301 4.824 14.696 1.00 93.00 168 THR A N 1
ATOM 1317 C CA . THR A 1 168 ? -7.689 5.135 13.401 1.00 93.00 168 THR A CA 1
ATOM 1318 C C . THR A 1 168 ? -6.432 4.296 13.224 1.00 93.00 168 THR A C 1
ATOM 1320 O O . THR A 1 168 ? -5.562 4.280 14.092 1.00 93.00 168 THR A O 1
ATOM 1323 N N . THR A 1 169 ? -6.359 3.556 12.120 1.00 91.25 169 THR A N 1
ATOM 1324 C CA . THR A 1 169 ? -5.285 2.598 11.830 1.00 91.25 169 THR A CA 1
ATOM 1325 C C . THR A 1 169 ? -4.812 2.720 10.383 1.00 91.25 169 THR A C 1
ATOM 1327 O O . THR A 1 169 ? -5.612 2.839 9.453 1.00 91.25 169 THR A O 1
ATOM 1330 N N . SER A 1 170 ? -3.502 2.703 10.172 1.00 88.25 170 SER A N 1
ATOM 1331 C CA . SER A 1 170 ? -2.861 2.879 8.878 1.00 88.25 170 SER A CA 1
ATOM 1332 C C . SER A 1 170 ? -3.181 1.707 7.965 1.00 88.25 170 SER A C 1
ATOM 1334 O O . SER A 1 170 ? -3.101 0.536 8.346 1.00 88.25 170 SER A O 1
ATOM 1336 N N . ARG A 1 171 ? -3.506 1.999 6.701 1.00 82.00 171 ARG A N 1
ATOM 1337 C CA . ARG A 1 171 ? -3.835 0.944 5.728 1.00 82.00 171 ARG A CA 1
ATOM 1338 C C . ARG A 1 171 ? -2.666 0.006 5.450 1.00 82.00 171 ARG A C 1
ATOM 1340 O O . ARG A 1 171 ? -2.896 -1.138 5.073 1.00 82.00 171 ARG A O 1
ATOM 1347 N N . LYS A 1 172 ? -1.430 0.448 5.704 1.00 79.00 172 LYS A N 1
ATOM 1348 C CA . LYS A 1 172 ? -0.218 -0.358 5.530 1.00 79.00 172 LYS A CA 1
ATOM 1349 C C . LYS A 1 172 ? -0.258 -1.662 6.322 1.00 79.00 172 LYS A C 1
ATOM 1351 O O . LYS A 1 172 ? 0.026 -2.703 5.744 1.00 79.00 172 LYS A O 1
ATOM 1356 N N . GLN A 1 173 ? -0.654 -1.631 7.595 1.00 85.94 173 GLN A N 1
ATOM 1357 C CA . GLN A 1 173 ? -0.680 -2.845 8.424 1.00 85.94 173 GLN A CA 1
ATOM 1358 C C . GLN A 1 173 ? -1.643 -3.903 7.860 1.00 85.94 173 GLN A C 1
ATOM 1360 O O . GLN A 1 173 ? -1.335 -5.091 7.832 1.00 85.94 173 GLN A O 1
ATOM 1365 N N . TRP A 1 174 ? -2.791 -3.453 7.355 1.00 86.00 174 TRP A N 1
ATOM 1366 C CA . TRP A 1 174 ? -3.818 -4.290 6.733 1.00 86.00 174 TRP A CA 1
ATOM 1367 C C . TRP A 1 174 ? -3.359 -4.854 5.385 1.00 86.00 174 TRP A C 1
ATOM 1369 O O . TRP A 1 174 ? -3.495 -6.048 5.124 1.00 86.00 174 TRP A O 1
ATOM 1379 N N . ILE A 1 175 ? -2.738 -4.010 4.558 1.00 77.12 175 ILE A N 1
ATOM 1380 C CA . ILE A 1 175 ? -2.176 -4.390 3.258 1.00 77.12 175 ILE A CA 1
ATOM 1381 C C . ILE A 1 175 ? -1.070 -5.432 3.420 1.00 77.12 175 ILE A C 1
ATOM 1383 O O . ILE A 1 175 ? -1.099 -6.448 2.717 1.00 77.12 175 ILE A O 1
ATOM 1387 N N . ASP A 1 176 ? -0.133 -5.186 4.340 1.00 77.75 176 ASP A N 1
ATOM 1388 C CA . ASP A 1 176 ? 0.998 -6.069 4.634 1.00 77.75 176 ASP A CA 1
ATOM 1389 C C . ASP A 1 176 ? 0.508 -7.418 5.186 1.00 77.75 176 ASP A C 1
ATOM 1391 O O . ASP A 1 176 ? 1.050 -8.462 4.825 1.00 77.75 176 ASP A O 1
ATOM 1395 N N . ALA A 1 177 ? -0.569 -7.416 5.983 1.00 81.94 177 ALA A N 1
ATOM 1396 C CA . ALA A 1 177 ? -1.239 -8.631 6.451 1.00 81.94 177 ALA A CA 1
ATOM 1397 C C . ALA A 1 177 ? -2.114 -9.311 5.377 1.00 81.94 177 ALA A C 1
ATOM 1399 O O . ALA A 1 177 ? -2.510 -10.463 5.538 1.00 81.94 177 ALA A O 1
ATOM 1400 N N . GLY A 1 178 ? -2.440 -8.613 4.285 1.00 78.44 178 GLY A N 1
ATOM 1401 C CA . GLY A 1 178 ? -3.373 -9.080 3.261 1.00 78.44 178 GLY A CA 1
ATOM 1402 C C . GLY A 1 178 ? -4.811 -9.243 3.751 1.00 78.44 178 GLY A C 1
ATOM 1403 O O . GLY A 1 178 ? -5.531 -10.108 3.259 1.00 78.44 178 GLY A O 1
ATOM 1404 N N . VAL A 1 179 ? -5.222 -8.412 4.708 1.00 83.94 179 VAL A N 1
ATOM 1405 C CA . VAL A 1 179 ? -6.547 -8.431 5.332 1.00 83.94 179 VAL A CA 1
ATOM 1406 C C . VAL A 1 179 ? -7.205 -7.067 5.152 1.00 83.94 179 VAL A C 1
ATOM 1408 O O . VAL A 1 179 ? -6.537 -6.042 5.187 1.00 83.94 179 VAL A O 1
ATOM 1411 N N . VAL A 1 180 ? -8.527 -7.037 5.000 1.00 87.19 180 VAL A N 1
ATOM 1412 C CA . VAL A 1 180 ? -9.326 -5.802 5.016 1.00 87.19 180 VAL A CA 1
ATOM 1413 C C . VAL A 1 180 ? -10.257 -5.859 6.231 1.00 87.19 180 VAL A C 1
ATOM 1415 O O . VAL A 1 180 ? -10.825 -6.926 6.496 1.00 87.19 180 VAL A O 1
ATOM 1418 N N . PRO A 1 181 ? -10.418 -4.768 7.004 1.00 90.25 181 PRO A N 1
ATOM 1419 C CA . PRO A 1 181 ? -11.384 -4.752 8.095 1.00 90.25 181 PRO A CA 1
ATOM 1420 C C . PRO A 1 181 ? -12.805 -4.918 7.543 1.00 90.25 181 PRO A C 1
ATOM 1422 O O . PRO A 1 181 ? -13.143 -4.352 6.503 1.00 90.25 181 PRO A O 1
ATOM 1425 N N . ILE A 1 182 ? -13.650 -5.683 8.238 1.00 92.19 182 ILE A N 1
ATOM 1426 C CA . ILE A 1 182 ? -15.039 -5.932 7.822 1.00 92.19 182 ILE A CA 1
ATOM 1427 C C . ILE A 1 182 ? -16.041 -5.487 8.886 1.00 92.19 182 ILE A C 1
ATOM 1429 O O . ILE A 1 182 ? -15.798 -5.587 10.092 1.00 92.19 182 ILE A O 1
ATOM 1433 N N . LEU A 1 183 ? -17.203 -5.025 8.427 1.00 92.19 183 LEU A N 1
ATOM 1434 C CA . LEU A 1 183 ? -18.316 -4.666 9.299 1.00 92.19 183 LEU A CA 1
ATOM 1435 C C . LEU A 1 183 ? -18.784 -5.884 10.102 1.00 92.19 183 LEU A C 1
ATOM 1437 O O . LEU A 1 183 ? -18.881 -6.998 9.593 1.00 92.19 183 LEU A O 1
ATOM 1441 N N . GLY A 1 184 ? -19.086 -5.668 11.379 1.00 89.31 184 GLY A N 1
ATOM 1442 C CA . GLY A 1 184 ? -19.531 -6.708 12.300 1.00 89.31 184 GLY A CA 1
ATOM 1443 C C . GLY A 1 184 ? -18.432 -7.620 12.848 1.00 89.31 184 GLY A C 1
ATOM 1444 O O . GLY A 1 184 ? -18.728 -8.408 13.749 1.00 89.31 184 GLY A O 1
ATOM 1445 N N . ALA A 1 185 ? -17.184 -7.498 12.381 1.00 92.50 185 ALA A N 1
ATOM 1446 C CA . ALA A 1 185 ? -16.054 -8.175 13.007 1.00 92.50 185 ALA A CA 1
ATOM 1447 C C . ALA A 1 185 ? -15.866 -7.720 14.457 1.00 92.50 185 ALA A C 1
ATOM 1449 O O . ALA A 1 185 ? -16.332 -6.655 14.869 1.00 92.50 185 ALA A O 1
ATOM 1450 N N . HIS A 1 186 ? -15.169 -8.542 15.236 1.00 92.44 186 HIS A N 1
ATOM 1451 C CA . HIS A 1 186 ? -14.854 -8.212 16.616 1.00 92.44 186 HIS A CA 1
ATOM 1452 C C . HIS A 1 186 ? -13.406 -7.765 16.750 1.00 92.44 186 HIS A C 1
ATOM 1454 O O . HIS A 1 186 ? -12.502 -8.406 16.216 1.00 92.44 186 HIS A O 1
ATOM 1460 N N . VAL A 1 187 ? -13.219 -6.704 17.525 1.00 92.94 187 VAL A N 1
ATOM 1461 C CA . VAL A 1 187 ? -11.921 -6.150 17.902 1.00 92.94 187 VAL A CA 1
ATOM 1462 C C . VAL A 1 187 ? -11.791 -6.233 19.415 1.00 92.94 187 VAL A C 1
ATOM 1464 O O . VAL A 1 187 ? -12.755 -5.955 20.126 1.00 92.94 187 VAL A O 1
ATOM 1467 N N . THR A 1 188 ? -10.619 -6.604 19.924 1.00 92.94 188 THR A N 1
ATOM 1468 C CA . THR A 1 188 ? -10.321 -6.471 21.358 1.00 92.94 188 THR A CA 1
ATOM 1469 C C . THR A 1 188 ? -9.284 -5.378 21.554 1.00 92.94 188 THR A C 1
ATOM 1471 O O . THR A 1 188 ? -8.144 -5.541 21.132 1.00 92.94 188 THR A O 1
ATOM 1474 N N . ALA A 1 189 ? -9.667 -4.281 22.200 1.00 90.12 189 ALA A N 1
ATOM 1475 C CA . ALA A 1 189 ? -8.789 -3.152 22.496 1.00 90.12 189 ALA A CA 1
ATOM 1476 C C . ALA A 1 189 ? -8.804 -2.899 24.004 1.00 90.12 189 ALA A C 1
ATOM 1478 O O . ALA A 1 189 ? -9.873 -2.890 24.618 1.00 90.12 189 ALA A O 1
ATOM 1479 N N . SER A 1 190 ? -7.624 -2.758 24.613 1.00 85.06 190 SER A N 1
ATOM 1480 C CA . SER A 1 190 ? -7.488 -2.492 26.056 1.00 85.06 190 SER A CA 1
ATOM 1481 C C . SER A 1 190 ? -8.277 -3.480 26.942 1.00 85.06 190 SER A C 1
ATOM 1483 O O . SER A 1 190 ? -8.871 -3.106 27.947 1.00 85.06 190 SER A O 1
ATOM 1485 N N . GLY A 1 191 ? -8.329 -4.756 26.533 1.00 84.81 191 GLY A N 1
ATOM 1486 C CA . GLY A 1 191 ? -9.045 -5.831 27.238 1.00 84.81 191 GLY A CA 1
ATOM 1487 C C . GLY A 1 191 ? -10.565 -5.873 27.020 1.00 84.81 191 GLY A C 1
ATOM 1488 O O . GLY A 1 191 ? -11.212 -6.818 27.465 1.00 84.81 191 GLY A O 1
ATOM 1489 N N . VAL A 1 192 ? -11.145 -4.906 26.305 1.00 87.75 192 VAL A N 1
ATOM 1490 C CA . VAL A 1 192 ? -12.585 -4.836 26.026 1.00 87.75 192 VAL A CA 1
ATOM 1491 C C . VAL A 1 192 ? -12.868 -5.300 24.600 1.00 87.75 192 VAL A C 1
ATOM 1493 O O . VAL A 1 192 ? -12.176 -4.920 23.655 1.00 87.75 192 VAL A O 1
ATOM 1496 N N . LYS A 1 193 ? -13.901 -6.135 24.439 1.00 90.69 193 LYS A N 1
ATOM 1497 C CA . LYS A 1 193 ? -14.346 -6.631 23.133 1.00 90.69 193 LYS A CA 1
ATOM 1498 C C . LYS A 1 193 ? -15.414 -5.712 22.545 1.00 90.69 193 LYS A C 1
ATOM 1500 O O . LYS A 1 193 ? -16.495 -5.553 23.115 1.00 90.69 193 LYS A O 1
ATOM 1505 N N . TYR A 1 194 ? -15.129 -5.192 21.364 1.00 91.62 194 TYR A N 1
ATOM 1506 C CA . TYR A 1 194 ? -16.018 -4.352 20.582 1.00 91.62 194 TYR A CA 1
ATOM 1507 C C . TYR A 1 194 ? -16.432 -5.047 19.283 1.00 91.62 194 TYR A C 1
ATOM 1509 O O . TYR A 1 194 ? -15.752 -5.955 18.799 1.00 91.62 194 TYR A O 1
ATOM 1517 N N . ARG A 1 195 ? -17.548 -4.605 18.707 1.00 92.00 195 ARG A N 1
ATOM 1518 C CA . ARG A 1 195 ? -17.999 -4.956 17.358 1.00 92.00 195 ARG A CA 1
ATOM 1519 C C . ARG A 1 195 ? -17.769 -3.764 16.433 1.00 92.00 195 ARG A C 1
ATOM 1521 O O . ARG A 1 195 ? -18.162 -2.657 16.776 1.00 92.00 195 ARG A O 1
ATOM 1528 N N . VAL A 1 196 ? -17.205 -3.989 15.251 1.00 93.50 196 VAL A N 1
ATOM 1529 C CA . VAL A 1 196 ? -17.082 -2.957 14.213 1.00 93.50 196 VAL A CA 1
ATOM 1530 C C . VAL A 1 196 ? -18.481 -2.597 13.708 1.00 93.50 196 VAL A C 1
ATOM 1532 O O . VAL A 1 196 ? -19.150 -3.429 13.091 1.00 93.50 196 VAL A O 1
ATOM 1535 N N . GLY A 1 197 ? -18.950 -1.394 14.030 1.00 89.00 197 GLY A N 1
ATOM 1536 C CA . GLY A 1 197 ? -20.257 -0.877 13.624 1.00 89.00 197 GLY A CA 1
ATOM 1537 C C . GLY A 1 197 ? -20.207 -0.162 12.280 1.00 89.00 197 GLY A C 1
ATOM 1538 O O . GLY A 1 197 ? -21.098 -0.348 11.458 1.00 89.00 197 GLY A O 1
ATOM 1539 N N . GLU A 1 198 ? -19.134 0.586 12.041 1.00 92.88 198 GLU A N 1
ATOM 1540 C CA . GLU A 1 198 ? -18.882 1.296 10.791 1.00 92.88 198 GLU A CA 1
ATOM 1541 C C . GLU A 1 198 ? -17.377 1.301 10.481 1.00 92.88 198 GLU A C 1
ATOM 1543 O O . GLU A 1 198 ? -16.534 1.203 11.379 1.00 92.88 198 GLU A O 1
ATOM 1548 N N . ILE A 1 199 ? -17.044 1.370 9.191 1.00 93.06 199 ILE A N 1
ATOM 1549 C CA . ILE A 1 199 ? -15.676 1.539 8.705 1.00 93.06 199 ILE A CA 1
ATOM 1550 C C . ILE A 1 199 ? -15.671 2.725 7.753 1.00 93.06 199 ILE A C 1
ATOM 1552 O O . ILE A 1 199 ? -16.259 2.649 6.674 1.00 93.06 199 ILE A O 1
ATOM 1556 N N . THR A 1 200 ? -14.960 3.787 8.115 1.00 90.81 200 THR A N 1
ATOM 1557 C CA . THR A 1 200 ? -14.643 4.861 7.171 1.00 90.81 200 THR A CA 1
ATOM 1558 C C . THR A 1 200 ? -13.293 4.551 6.538 1.00 90.81 200 THR A C 1
ATOM 1560 O O . THR A 1 200 ? -12.282 4.393 7.226 1.00 90.81 200 THR A O 1
ATOM 1563 N N . LYS A 1 201 ? -13.276 4.418 5.212 1.00 85.88 201 LYS A N 1
ATOM 1564 C CA . LYS A 1 201 ? -12.054 4.201 4.435 1.00 85.88 201 LYS A CA 1
ATOM 1565 C C . LYS A 1 201 ? -11.577 5.537 3.886 1.00 85.88 201 LYS A C 1
ATOM 1567 O O . LYS A 1 201 ? -12.226 6.096 3.009 1.00 85.88 201 LYS A O 1
ATOM 1572 N N . ASN A 1 202 ? -10.421 5.986 4.357 1.00 79.12 202 ASN A N 1
ATOM 1573 C CA . ASN A 1 202 ? -9.673 7.070 3.741 1.00 79.12 202 ASN A CA 1
ATOM 1574 C C . ASN A 1 202 ? -8.479 6.500 2.969 1.00 79.12 202 ASN A C 1
ATOM 1576 O O . ASN A 1 202 ? -8.115 5.326 3.100 1.00 79.12 202 ASN A O 1
ATOM 1580 N N . ASN A 1 203 ? -7.858 7.337 2.147 1.00 72.62 203 ASN A N 1
ATOM 1581 C CA . ASN A 1 203 ? -6.716 6.944 1.332 1.00 72.62 203 ASN A CA 1
ATOM 1582 C C . ASN A 1 203 ? -5.562 6.395 2.195 1.00 72.62 203 ASN A C 1
ATOM 1584 O O . ASN A 1 203 ? -5.086 5.288 1.946 1.00 72.62 203 ASN A O 1
ATOM 1588 N N . ALA A 1 204 ? -5.226 7.083 3.291 1.00 76.00 204 ALA A N 1
ATOM 1589 C CA . ALA A 1 204 ? -4.130 6.736 4.201 1.00 76.00 204 ALA A CA 1
ATOM 1590 C C . ALA A 1 204 ? -4.484 5.737 5.328 1.00 76.00 204 ALA A C 1
ATOM 1592 O O . ALA A 1 204 ? -3.626 4.973 5.785 1.00 76.00 204 ALA A O 1
ATOM 1593 N N . HIS A 1 205 ? -5.729 5.731 5.810 1.00 85.38 205 HIS A N 1
ATOM 1594 C CA . HIS A 1 205 ? -6.115 5.025 7.037 1.00 85.38 205 HIS A CA 1
ATOM 1595 C C . HIS A 1 205 ? -7.533 4.447 6.967 1.00 85.38 205 HIS A C 1
ATOM 1597 O O . HIS A 1 205 ? -8.379 4.899 6.195 1.00 85.38 205 HIS A O 1
ATOM 1603 N N . TYR A 1 206 ? -7.791 3.451 7.808 1.00 90.38 206 TYR A N 1
ATOM 1604 C CA . TYR A 1 206 ? -9.135 3.046 8.191 1.00 90.38 206 TYR A CA 1
ATOM 1605 C C . TYR A 1 206 ? -9.494 3.695 9.522 1.00 90.38 206 TYR A C 1
ATOM 1607 O O . TYR A 1 206 ? -8.691 3.696 10.453 1.00 90.38 206 TYR A O 1
ATOM 1615 N N . GLN A 1 207 ? -10.718 4.195 9.616 1.00 93.69 207 GLN A N 1
ATOM 1616 C CA . GLN A 1 207 ? -11.353 4.510 10.883 1.00 93.69 207 GLN A CA 1
ATOM 1617 C C . GLN A 1 207 ? -12.335 3.388 11.210 1.00 93.69 207 GLN A C 1
ATOM 1619 O O . GLN A 1 207 ? -13.262 3.117 10.445 1.00 93.69 207 GLN A O 1
ATOM 1624 N N . LEU A 1 208 ? -12.111 2.714 12.332 1.00 94.44 208 LEU A N 1
ATOM 1625 C CA . LEU A 1 208 ? -12.984 1.676 12.857 1.00 94.44 208 LEU A CA 1
ATOM 1626 C C . LEU A 1 208 ? -13.844 2.289 13.952 1.00 94.44 208 LEU A C 1
ATOM 1628 O O . LEU A 1 208 ? -13.353 2.625 15.029 1.00 94.44 208 LEU A O 1
ATOM 1632 N N . ASN A 1 209 ? -15.131 2.403 13.667 1.00 92.94 209 ASN A N 1
ATOM 1633 C CA . ASN A 1 209 ? -16.135 2.893 14.592 1.00 92.94 209 ASN A CA 1
ATOM 1634 C C . ASN A 1 209 ? -16.718 1.691 15.344 1.00 92.94 209 AS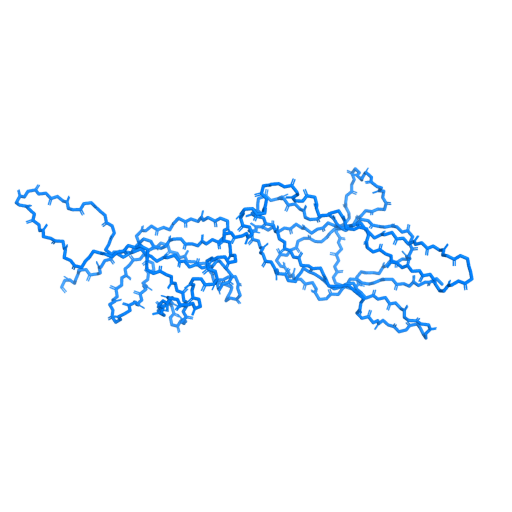N A C 1
ATOM 1636 O O . ASN A 1 209 ? -17.355 0.810 14.753 1.00 92.94 209 ASN A O 1
ATOM 1640 N N . LEU A 1 210 ? -16.436 1.599 16.641 1.00 92.00 210 LEU A N 1
ATOM 1641 C CA . LEU A 1 210 ? -16.606 0.386 17.430 1.00 92.00 210 LEU A CA 1
ATOM 1642 C C . LEU A 1 210 ? -17.725 0.524 18.459 1.00 92.00 210 LEU A C 1
ATOM 1644 O O . LEU A 1 210 ? -17.761 1.479 19.231 1.00 92.00 210 LEU A O 1
ATOM 1648 N N . ASN A 1 211 ? -18.580 -0.499 18.512 1.00 88.81 211 ASN A N 1
ATOM 1649 C CA . ASN A 1 211 ? -19.632 -0.618 19.506 1.00 88.81 211 ASN A CA 1
ATOM 1650 C C . ASN A 1 211 ? -19.240 -1.574 20.636 1.00 88.81 211 ASN A C 1
ATOM 1652 O O . ASN A 1 211 ? -18.823 -2.708 20.360 1.00 88.81 211 ASN A O 1
ATOM 1656 N N . LYS A 1 212 ? -19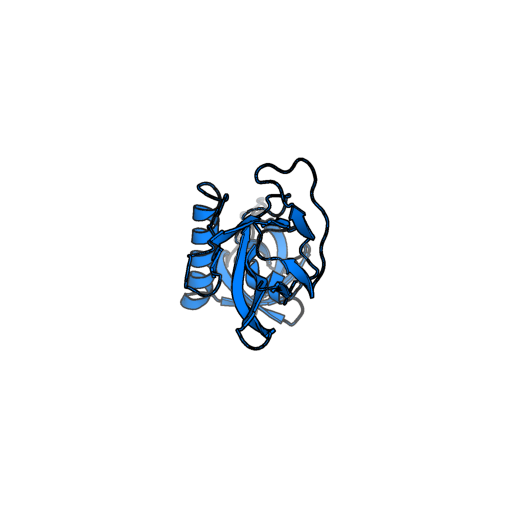.399 -1.174 21.905 1.00 84.06 212 LYS A N 1
ATOM 1657 C CA . LYS A 1 212 ? -19.223 -2.102 23.037 1.00 84.06 212 LYS A CA 1
ATOM 1658 C C . LYS A 1 212 ? -20.224 -3.242 22.893 1.00 84.06 212 LYS A C 1
ATOM 1660 O O . LYS A 1 212 ? -21.412 -3.046 22.636 1.00 84.06 212 LYS A O 1
ATOM 1665 N N . ARG A 1 213 ? -19.753 -4.476 23.077 1.00 68.38 213 ARG A N 1
ATOM 1666 C CA . ARG A 1 213 ? -20.666 -5.613 23.177 1.00 68.38 213 ARG A CA 1
ATOM 1667 C C . ARG A 1 213 ? -21.371 -5.538 24.530 1.00 68.38 213 ARG A C 1
ATOM 1669 O O . ARG A 1 213 ? -20.835 -6.018 25.524 1.00 68.38 213 ARG A O 1
ATOM 1676 N N . HIS A 1 214 ? -22.576 -4.979 24.564 1.00 58.03 214 HIS A N 1
ATOM 1677 C CA . HIS A 1 214 ? -23.476 -5.184 25.694 1.00 58.03 214 HIS A CA 1
ATOM 1678 C C . HIS A 1 214 ? -23.892 -6.660 25.697 1.00 58.03 214 HIS A C 1
ATOM 1680 O O . HIS A 1 214 ? -24.476 -7.163 24.733 1.00 58.03 214 HIS A O 1
ATOM 1686 N N . GLY A 1 215 ? -23.463 -7.394 26.723 1.00 48.19 215 GLY A N 1
ATOM 1687 C CA . GLY A 1 215 ? -23.828 -8.796 26.898 1.00 48.19 215 GLY A CA 1
ATOM 1688 C C . GLY A 1 215 ? -25.330 -8.950 27.135 1.00 48.19 215 GLY A C 1
ATOM 1689 O O . GLY A 1 215 ? -25.952 -8.085 27.748 1.00 48.19 215 GLY A O 1
ATOM 1690 N N . ARG A 1 216 ? -25.883 -10.059 26.637 1.00 33.41 216 ARG A N 1
ATOM 1691 C CA . ARG A 1 216 ? -27.019 -10.721 27.286 1.00 33.41 216 ARG A CA 1
ATOM 1692 C C . ARG A 1 216 ? -26.511 -11.456 28.516 1.00 33.41 216 ARG A C 1
ATOM 1694 O O . ARG A 1 216 ? -25.368 -11.964 28.421 1.00 33.41 216 ARG A O 1
#

Radius of gyration: 23.13 Å; chains: 1; bounding box: 70×31×58 Å

pLDDT: mean 77.36, std 15.14, range [33.41, 94.44]

Sequence (216 aa):
MSLNKITKTKNRFLYETAAAATPTSWSVIAQGYTWADNGRLFRVTADEAYYQTVAYVMQRTNTSGDFEDAITINLNLPDGNGISRVDVYTSEVVSGSPDYTTLSLADTLFRQSEQDRIAFEQQTMLESEIGIVFDYAGTKYRATETSRTDSKEIENGGFVEGFELILTTSRKQWIDAGVVPILGAHVTASGVKYRVGEITKNNAHYQLNLNKRHGR